Protein 5CWP (pdb70)

Foldseek 3Di:
DDPLVVLLVVLLVLLVVLLVLQCVLQVVVVDVLSNVLSVLLNVLLCLLSVVCVVPSPDPLSSLLNNLSSLLSNLLSLQSVLQVVLVDPLSNVLSSLLSVLSSLLSVQCSVPSPDPLSSLLNVLSSLLSNLLSLLCNLQSVLVDPLSNVLSSLLSVLLSVLSVVCSVPSPDPLSVQLSVQSSVLSNQLSVLSVVLVVDPDPVSVVVSSVSSVVSSVSSVVCVVVSNPPVD

Solvent-accessible surface area: 11749 Å² total; per-residue (Å²): 150,67,91,72,73,107,98,4,167,120,13,51,81,80,2,122,91,3,7,83,102,0,80,89,1,1,102,124,44,53,36,85,132,7,88,79,21,2,128,39,0,58,82,2,2,111,67,2,12,65,73,1,150,174,70,25,78,35,91,71,29,12,83,4,0,90,4,0,0,55,0,0,56,3,0,2,151,2,7,22,6,4,75,164,33,44,18,96,82,4,108,56,1,3,46,43,5,0,94,4,0,3,57,4,0,22,52,3,34,149,59,50,94,34,80,65,17,24,80,5,0,75,9,0,12,88,3,2,78,6,0,12,125,2,11,54,2,2,45,126,63,58,27,95,59,3,60,64,7,1,22,57,1,0,98,27,2,20,88,2,3,61,77,2,28,169,58,36,91,37,148,85,29,22,76,3,0,90,33,0,7,129,3,0,92,91,3,5,94,4,5,77,102,4,82,151,26,78,54,105,141,79,112,89,62,3,77,69,112,1,79,106,9,6,89,74,0,53,96,0,46,180,20,39,66,13,205,134,123

Sequence (229 aa):
MSSDEEEARELIERAKEAAERAQEAAERTGDPRVRELARELKRLAQEAAEEVKRDPSSSDVNNEALKLIVEAIEAAVRRALEAAEERTGDPEVRELARELVRRLAVEAAEEVQRNPSSSDVNEALKLIVEAIEAAVRALEAAEERTGDDPEVRELARELVRLAVEEAAEEVQRNNPSSEEVNEALKKIVKAIQEAVESLRREAEESGDDPPEKRREKAARREERVREAVERAEEVQRDPSGWLE

Secondary structure (DSSP, 8-state):
--HHHHHHHHHHHHHHHHHHHHHHHHHHH--HHHHHHHHHHHHHHHHHHHHHHH-TT-HHHHHHHHHHHHHHHHHHHHHHHHHHHT-HHHHHHHHHHHHHHHHHHHHHHH-TT-HHHHHHHHHHHHHHHHHHHHHHHHHHHT-HHHHHHHHHHHHHHHHHHHHHHH-TT-HHHHHHHHHHHHHHHHHHHHHHHHHT---HHHHHHHHHHHHHHHHHHHHHHHSTT-TT-

Nearest PDB structures (foldseek):
  5cwp-assembly1_A  TM=1.004E+00  e=2.267E-27  synthetic construct
  7unj-assembly1_B  TM=9.701E-01  e=1.853E-18  synthetic construct
  8f6r-assembly1_A  TM=9.105E-01  e=2.885E-17  synthetic construct
  6n4n-assembly1_F  TM=8.584E-01  e=2.253E-14  synthetic construct
  6n4n-assembly2_C  TM=8.474E-01  e=4.015E-13  synthetic construct

B-factor: mean 56.81, std 22.9, range [25.8, 197.93]

Radius of gyration: 18.48 Å; Cα contacts (8 Å, |Δi|>4): 315; chains: 1; bounding box: 55×40×48 Å

Structure (mmCIF, N/CA/C/O backbone):
data_5CWP
#
_entry.id   5CWP
#
_cell.length_a   94.260
_cell.length_b   94.260
_cell.length_c   77.630
_cell.angle_alpha   90.000
_cell.angle_beta   90.000
_cell.angle_gamma   90.000
#
_symmetry.space_group_name_H-M   'P 43 21 2'
#
loop_
_entity.id
_entity.type
_entity.pdbx_description
1 polymer 'Designed helical repeat protein'
2 water water
#
loop_
_atom_site.group_PDB
_atom_site.id
_atom_site.type_symbol
_atom_site.label_atom_id
_atom_site.label_alt_id
_atom_site.label_comp_id
_atom_site.label_asym_id
_atom_site.label_entity_id
_atom_site.label_seq_id
_atom_site.pdbx_PDB_ins_code
_atom_site.Cartn_x
_atom_site.Cartn_y
_atom_site.Cartn_z
_atom_site.occupancy
_atom_site.B_iso_or_equiv
_atom_site.auth_seq_id
_atom_site.auth_comp_id
_atom_site.auth_asym_id
_atom_site.auth_atom_id
_atom_site.pdbx_PDB_model_num
ATOM 1 N N . MET A 1 1 ? 33.483 -11.067 9.647 1.00 128.43 1 MET A N 1
ATOM 2 C CA . MET A 1 1 ? 32.160 -11.532 9.138 1.00 122.86 1 MET A CA 1
ATOM 3 C C . MET A 1 1 ? 31.046 -10.624 9.657 1.00 115.98 1 MET A C 1
ATOM 4 O O . MET A 1 1 ? 30.997 -10.305 10.846 1.00 119.35 1 MET A O 1
ATOM 20 N N . SER A 1 2 ? 30.159 -10.205 8.757 1.00 98.02 2 SER A N 1
ATOM 21 C CA . SER A 1 2 ? 29.069 -9.296 9.107 1.00 88.71 2 SER A CA 1
ATOM 22 C C . SER A 1 2 ? 27.935 -10.022 9.835 1.00 82.08 2 SER A C 1
ATOM 23 O O . SER A 1 2 ? 27.935 -11.248 9.934 1.00 78.08 2 SER A O 1
ATOM 31 N N . SER A 1 3 ? 26.971 -9.254 10.337 1.00 84.77 3 SER A N 1
ATOM 32 C CA . SER A 1 3 ? 25.849 -9.813 11.088 1.00 82.59 3 SER A CA 1
ATOM 33 C C . SER A 1 3 ? 24.984 -10.727 10.228 1.00 75.75 3 SER A C 1
ATOM 34 O O . SER A 1 3 ? 24.621 -11.820 10.656 1.00 71.54 3 SER A O 1
ATOM 42 N N . ASP A 1 4 ? 24.648 -10.272 9.022 1.00 74.53 4 ASP A N 1
ATOM 43 C CA . ASP A 1 4 ? 23.878 -11.085 8.083 1.00 71.41 4 ASP A CA 1
ATOM 44 C C . ASP A 1 4 ? 24.606 -12.386 7.776 1.00 64.48 4 ASP A C 1
ATOM 45 O O . ASP A 1 4 ? 24.002 -13.455 7.760 1.00 60.24 4 ASP A O 1
ATOM 54 N N . GLU A 1 5 ? 25.909 -12.283 7.531 1.00 64.58 5 GLU A N 1
ATOM 55 C CA . GLU A 1 5 ? 26.728 -13.447 7.233 1.00 62.98 5 GLU A CA 1
ATOM 56 C C . GLU A 1 5 ? 26.728 -14.432 8.389 1.00 58.69 5 GLU A C 1
ATOM 57 O O . GLU A 1 5 ? 26.583 -15.636 8.188 1.00 55.50 5 GLU A O 1
ATOM 69 N N . GLU A 1 6 ? 26.889 -13.913 9.600 1.00 59.06 6 GLU A N 1
ATOM 70 C CA . GLU A 1 6 ? 26.956 -14.757 10.785 1.00 61.28 6 GLU A CA 1
ATOM 71 C C . GLU A 1 6 ? 25.630 -15.467 11.013 1.00 54.33 6 GLU A C 1
ATOM 72 O O . GLU A 1 6 ? 25.589 -16.657 11.332 1.00 50.92 6 GLU A O 1
ATOM 84 N N . GLU A 1 7 ? 24.544 -14.727 10.831 1.00 55.45 7 GLU A N 1
ATOM 85 C CA . GLU A 1 7 ? 23.204 -15.265 11.011 1.00 55.45 7 GLU A CA 1
ATOM 86 C C . GLU A 1 7 ? 22.943 -16.385 10.006 1.00 47.61 7 GLU A C 1
ATOM 87 O O . GLU A 1 7 ? 22.370 -17.420 10.346 1.00 43.36 7 GLU A O 1
ATOM 99 N N . ALA A 1 8 ? 23.388 -16.175 8.772 1.00 49.15 8 ALA A N 1
ATOM 100 C CA . ALA A 1 8 ? 23.226 -17.162 7.711 1.00 47.25 8 ALA A CA 1
ATOM 101 C C . ALA A 1 8 ? 23.983 -18.447 8.027 1.00 46.44 8 ALA A C 1
ATOM 102 O O . ALA A 1 8 ? 23.446 -19.541 7.916 1.00 45.48 8 ALA A O 1
ATOM 109 N N . ARG A 1 9 ? 25.243 -18.304 8.412 1.00 44.14 9 ARG A N 1
ATOM 110 C CA . ARG A 1 9 ? 26.069 -19.458 8.724 1.00 44.10 9 ARG A CA 1
ATOM 111 C C . ARG A 1 9 ? 25.434 -20.263 9.853 1.00 41.63 9 ARG A C 1
ATOM 112 O O . ARG A 1 9 ? 25.371 -21.495 9.795 1.00 40.69 9 ARG A O 1
ATOM 133 N N . GLU A 1 10 ? 24.940 -19.557 10.863 1.00 42.26 10 GLU A N 1
ATOM 134 C CA . GLU A 1 10 ? 24.313 -20.200 12.014 1.00 43.11 10 GLU A CA 1
ATOM 135 C C . GLU A 1 10 ? 23.030 -20.929 11.629 1.00 39.30 10 GLU A C 1
ATOM 136 O O . GLU A 1 10 ? 22.765 -22.038 12.112 1.00 38.71 10 GLU A O 1
ATOM 148 N N . LEU A 1 11 ? 22.233 -20.322 10.754 1.00 43.86 11 LEU A N 1
ATOM 149 C CA . LEU A 1 11 ? 20.965 -20.938 10.356 1.00 44.73 11 LEU A CA 1
ATOM 150 C C . LEU A 1 11 ? 21.188 -22.143 9.461 1.00 40.89 11 LEU A C 1
ATOM 151 O O . LEU A 1 11 ? 20.470 -23.142 9.562 1.00 38.70 11 LEU A O 1
ATOM 167 N N . ILE A 1 12 ? 22.175 -22.047 8.575 1.00 39.69 12 ILE A N 1
ATOM 168 C CA . ILE A 1 12 ? 22.465 -23.150 7.676 1.00 37.67 12 ILE A CA 1
ATOM 169 C C . ILE A 1 12 ? 22.942 -24.354 8.496 1.00 37.04 12 ILE A C 1
ATOM 170 O O . ILE A 1 12 ? 22.564 -25.497 8.212 1.00 35.48 12 ILE A O 1
ATOM 186 N N . GLU A 1 13 ? 23.756 -24.101 9.520 1.00 36.99 13 GLU A N 1
ATOM 187 C CA . GLU A 1 13 ? 24.204 -25.177 10.399 1.00 38.54 13 GLU A CA 1
ATOM 188 C C . GLU A 1 13 ? 23.026 -25.775 11.188 1.00 36.86 13 GLU A C 1
ATOM 189 O O . GLU A 1 13 ? 22.910 -26.992 11.330 1.00 36.66 13 GLU A O 1
ATOM 201 N N . ARG A 1 14 ? 22.161 -24.920 11.712 1.00 36.95 14 ARG A N 1
ATOM 202 C CA . ARG A 1 14 ? 20.993 -25.401 12.440 1.00 39.05 14 ARG A CA 1
ATOM 203 C C . ARG A 1 14 ? 20.087 -26.252 11.529 1.00 35.70 14 ARG A C 1
ATOM 204 O O . ARG A 1 14 ? 19.506 -27.244 11.973 1.00 34.07 14 ARG A O 1
ATOM 225 N N . ALA A 1 15 ? 19.984 -25.872 10.259 1.00 36.12 15 ALA A N 1
ATOM 226 C CA . ALA A 1 15 ? 19.204 -26.639 9.284 1.00 36.30 15 ALA A CA 1
ATOM 227 C C . ALA A 1 15 ? 19.808 -28.015 9.041 1.00 38.06 15 ALA A C 1
ATOM 228 O O . ALA A 1 15 ? 19.088 -29.015 8.954 1.00 37.71 15 ALA A O 1
ATOM 235 N N . LYS A 1 16 ? 21.132 -28.055 8.902 1.00 39.54 16 LYS A N 1
ATOM 236 C CA . LYS A 1 16 ? 21.853 -29.309 8.691 1.00 41.91 16 LYS A CA 1
ATOM 237 C C . LYS A 1 16 ? 21.634 -30.286 9.844 1.00 40.33 16 LYS A C 1
ATOM 238 O O . LYS A 1 16 ? 21.387 -31.474 9.621 1.00 41.57 16 LYS A O 1
ATOM 257 N N . GLU A 1 17 ? 21.747 -29.790 11.071 1.00 37.28 17 GLU A N 1
ATOM 258 C CA . GLU A 1 17 ? 21.516 -30.609 12.250 1.00 38.02 17 GLU A CA 1
ATOM 259 C C . GLU A 1 17 ? 20.065 -31.126 12.303 1.00 34.65 17 GLU A C 1
ATOM 260 O O . GLU A 1 17 ? 19.826 -32.280 12.655 1.00 35.10 17 GLU A O 1
ATOM 272 N N . ALA A 1 18 ? 19.109 -30.274 11.959 1.00 34.46 18 ALA A N 1
ATOM 273 C CA . ALA A 1 18 ? 17.697 -30.673 11.954 1.00 35.54 18 ALA A CA 1
ATOM 274 C C . ALA A 1 18 ? 17.428 -31.799 10.957 1.00 39.24 18 ALA A C 1
ATOM 275 O O . ALA A 1 18 ? 16.829 -32.813 11.303 1.00 37.97 18 ALA A O 1
ATOM 282 N N . ALA A 1 19 ? 17.880 -31.623 9.722 1.00 45.76 19 ALA A N 1
ATOM 283 C CA . ALA A 1 19 ? 17.649 -32.614 8.680 1.00 50.99 19 ALA A CA 1
ATOM 284 C C . ALA A 1 19 ? 18.319 -33.944 9.018 1.00 54.21 19 ALA A C 1
ATOM 285 O O . ALA A 1 19 ? 17.792 -35.009 8.692 1.00 55.62 19 ALA A O 1
ATOM 292 N N . GLU A 1 20 ? 19.477 -33.870 9.666 1.00 52.29 20 GLU A N 1
ATOM 293 C CA . GLU A 1 20 ? 20.189 -35.055 10.127 1.00 54.13 20 GLU A CA 1
ATOM 294 C C . GLU A 1 20 ? 19.418 -35.808 11.208 1.00 47.71 20 GLU A C 1
ATOM 295 O O . GLU A 1 20 ? 19.394 -37.036 11.219 1.00 47.62 20 GLU A O 1
ATOM 307 N N . ARG A 1 21 ? 18.830 -35.073 12.146 1.00 43.54 21 ARG A N 1
ATOM 308 C CA . ARG A 1 21 ? 18.010 -35.696 13.179 1.00 42.72 21 ARG A CA 1
ATOM 309 C C . ARG A 1 21 ? 16.798 -36.359 12.526 1.00 39.47 21 ARG A C 1
ATOM 310 O O . ARG A 1 21 ? 16.393 -37.449 12.914 1.00 38.75 21 ARG A O 1
ATOM 331 N N . ALA A 1 22 ? 16.250 -35.703 11.513 1.00 41.34 22 ALA A N 1
ATOM 332 C CA . ALA A 1 22 ? 15.064 -36.198 10.816 1.00 46.84 22 ALA A CA 1
ATOM 333 C C . ALA A 1 22 ? 15.364 -37.503 10.091 1.00 54.98 22 ALA A C 1
ATOM 334 O O . ALA A 1 22 ? 14.561 -38.440 10.118 1.00 57.43 22 ALA A O 1
ATOM 341 N N . GLN A 1 23 ? 16.527 -37.544 9.449 1.00 59.61 23 GLN A N 1
ATOM 342 C CA . GLN A 1 23 ? 17.039 -38.739 8.789 1.00 65.95 23 GLN A CA 1
ATOM 343 C C . GLN A 1 23 ? 17.097 -39.919 9.771 1.00 64.12 23 GLN A C 1
ATOM 344 O O . GLN A 1 23 ? 16.459 -40.957 9.550 1.00 65.64 23 GLN A O 1
ATOM 358 N N . GLU A 1 24 ? 17.863 -39.745 10.846 1.00 60.47 24 GLU A N 1
ATOM 359 C CA . GLU A 1 24 ? 17.974 -40.748 11.905 1.00 59.49 24 GLU A CA 1
ATOM 360 C C . GLU A 1 24 ? 16.635 -41.250 12.439 1.00 54.54 24 GLU A C 1
ATOM 361 O O . GLU A 1 24 ? 16.447 -42.451 12.622 1.00 54.78 24 GLU A O 1
ATOM 373 N N . ALA A 1 25 ? 15.728 -40.329 12.739 1.00 51.67 25 ALA A N 1
ATOM 374 C CA . ALA A 1 25 ? 14.470 -40.684 13.394 1.00 54.00 25 ALA A CA 1
ATOM 375 C C . ALA A 1 25 ? 13.606 -41.539 12.480 1.00 57.47 25 ALA A C 1
ATOM 376 O O . ALA A 1 25 ? 13.033 -42.548 12.900 1.00 58.95 25 ALA A O 1
ATOM 383 N N . ALA A 1 26 ? 13.516 -41.125 11.225 1.00 58.71 26 ALA A N 1
ATOM 384 C CA . ALA A 1 26 ? 12.669 -41.807 10.260 1.00 61.85 26 ALA A CA 1
ATOM 385 C C . ALA A 1 26 ? 13.143 -43.229 9.981 1.00 66.97 26 ALA A C 1
ATOM 386 O O . ALA A 1 26 ? 12.323 -44.136 9.815 1.00 67.20 26 ALA A O 1
ATOM 393 N N . GLU A 1 27 ? 14.458 -43.431 9.928 1.00 72.44 27 GLU A N 1
ATOM 394 C CA . GLU A 1 27 ? 14.985 -44.748 9.601 1.00 78.21 27 GLU A CA 1
ATOM 395 C C . GLU A 1 27 ? 14.741 -45.722 10.757 1.00 78.60 27 GLU A C 1
ATOM 396 O O . GLU A 1 27 ? 14.709 -46.938 10.556 1.00 81.88 27 GLU A O 1
ATOM 408 N N . ARG A 1 28 ? 14.562 -45.189 11.963 1.00 73.72 28 ARG A N 1
ATOM 409 C CA . ARG A 1 28 ? 14.289 -46.027 13.124 1.00 72.13 28 ARG A CA 1
ATOM 410 C C . ARG A 1 28 ? 12.838 -46.520 13.175 1.00 70.37 28 ARG A C 1
ATOM 411 O O . ARG A 1 28 ? 12.540 -47.477 13.883 1.00 71.12 28 ARG A O 1
ATOM 432 N N . THR A 1 29 ? 11.934 -45.871 12.438 1.00 67.30 29 THR A N 1
ATOM 433 C CA . THR A 1 29 ? 10.519 -46.263 12.480 1.00 67.43 29 THR A CA 1
ATOM 434 C C . THR A 1 29 ? 10.247 -47.535 11.684 1.00 70.38 29 THR A C 1
ATOM 435 O O . THR A 1 29 ? 9.315 -48.274 11.994 1.00 71.84 29 THR A O 1
ATOM 446 N N . GLY A 1 30 ? 11.046 -47.781 10.649 1.00 74.63 30 GLY A N 1
ATOM 447 C CA . GLY A 1 30 ? 10.814 -48.922 9.780 1.00 78.65 30 GLY A CA 1
ATOM 448 C C . GLY A 1 30 ? 9.561 -48.767 8.925 1.00 78.53 30 GLY A C 1
ATOM 449 O O . GLY A 1 30 ? 9.198 -49.684 8.186 1.00 82.56 30 GLY A O 1
ATOM 453 N N . ASP A 1 31 ? 8.894 -47.616 9.029 1.00 70.73 31 ASP A N 1
ATOM 454 C CA . ASP A 1 31 ? 7.756 -47.299 8.168 1.00 65.68 31 ASP A CA 1
ATOM 455 C C . ASP A 1 31 ? 8.281 -46.579 6.927 1.00 61.28 31 ASP A C 1
ATOM 456 O O . ASP A 1 31 ? 8.823 -45.477 7.038 1.00 58.98 31 ASP A O 1
ATOM 465 N N . PRO A 1 32 ? 8.119 -47.187 5.741 1.00 58.72 32 PRO A N 1
ATOM 466 C CA . PRO A 1 32 ? 8.651 -46.525 4.543 1.00 57.71 32 PRO A CA 1
ATOM 467 C C . PRO A 1 32 ? 8.037 -45.134 4.330 1.00 53.95 32 PRO A C 1
ATOM 468 O O . PRO A 1 32 ? 8.647 -44.272 3.703 1.00 53.10 32 PRO A O 1
ATOM 479 N N . ARG A 1 33 ? 6.835 -44.927 4.855 1.00 53.91 33 ARG A N 1
ATOM 480 C CA . ARG A 1 33 ? 6.150 -43.651 4.686 1.00 53.52 33 ARG A CA 1
ATOM 481 C C . ARG A 1 33 ? 6.837 -42.551 5.485 1.00 52.16 33 ARG A C 1
ATOM 482 O O . ARG A 1 33 ? 7.015 -41.436 4.997 1.00 52.96 33 ARG A O 1
ATOM 503 N N . VAL A 1 34 ? 7.234 -42.864 6.713 1.00 51.91 34 VAL A N 1
ATOM 504 C CA . VAL A 1 34 ? 7.957 -41.897 7.535 1.00 51.55 34 VAL A CA 1
ATOM 505 C C . VAL A 1 34 ? 9.349 -41.591 6.973 1.00 50.75 34 VAL A C 1
ATOM 506 O O . VAL A 1 34 ? 9.816 -40.450 7.066 1.00 48.74 34 VAL A O 1
ATOM 519 N N . ARG A 1 35 ? 10.016 -42.593 6.400 1.00 51.11 35 ARG A N 1
ATOM 520 C CA . ARG A 1 35 ? 11.300 -42.358 5.740 1.00 52.06 35 ARG A CA 1
ATOM 521 C C . ARG A 1 35 ? 11.142 -41.368 4.592 1.00 50.80 35 ARG A C 1
ATOM 522 O O . ARG A 1 35 ? 11.972 -40.475 4.421 1.00 49.66 35 ARG A O 1
ATOM 543 N N . GLU A 1 36 ? 10.083 -41.533 3.803 1.00 50.94 36 GLU A N 1
ATOM 544 C CA . GLU A 1 36 ? 9.788 -40.595 2.726 1.00 53.41 36 GLU A CA 1
ATOM 545 C C . GLU A 1 36 ? 9.523 -39.184 3.272 1.00 47.71 36 GLU A C 1
ATOM 546 O O . GLU A 1 36 ? 10.031 -38.205 2.726 1.00 46.97 36 GLU A O 1
ATOM 558 N N . LEU A 1 37 ? 8.736 -39.068 4.340 1.00 46.80 37 LEU A N 1
ATOM 559 C CA . LEU A 1 37 ? 8.480 -37.752 4.934 1.00 46.26 37 LEU A CA 1
ATOM 560 C C . LEU A 1 37 ? 9.768 -37.087 5.436 1.00 47.31 37 LEU A C 1
ATOM 561 O O . LEU A 1 37 ? 9.956 -35.882 5.276 1.00 46.60 37 LEU A O 1
ATOM 577 N N . ALA A 1 38 ? 10.649 -37.859 6.056 1.00 51.83 38 ALA A N 1
ATOM 578 C CA . ALA A 1 38 ? 11.913 -37.294 6.541 1.00 52.83 38 ALA A CA 1
ATOM 579 C C . ALA A 1 38 ? 12.829 -36.901 5.385 1.00 54.05 38 ALA A C 1
ATOM 580 O O . ALA A 1 38 ? 13.523 -35.890 5.453 1.00 55.25 38 ALA A O 1
ATOM 587 N N . ARG A 1 39 ? 12.829 -37.698 4.324 1.00 50.33 39 ARG A N 1
ATOM 588 C CA . ARG A 1 39 ? 13.547 -37.324 3.110 1.00 52.04 39 ARG A CA 1
ATOM 589 C C . ARG A 1 39 ? 13.038 -35.988 2.593 1.00 48.16 39 ARG A C 1
ATOM 590 O O . ARG A 1 39 ? 13.815 -35.160 2.105 1.00 46.29 39 ARG A O 1
ATOM 611 N N . GLU A 1 40 ? 11.725 -35.784 2.708 1.00 45.91 40 GLU A N 1
ATOM 612 C CA . GLU A 1 40 ? 11.115 -34.535 2.285 1.00 49.10 40 GLU A CA 1
ATOM 613 C C . GLU A 1 40 ? 11.511 -33.391 3.205 1.00 45.12 40 GLU A C 1
ATOM 614 O O . GLU A 1 40 ? 11.732 -32.280 2.736 1.00 46.34 40 GLU A O 1
ATOM 626 N N . LEU A 1 41 ? 11.592 -33.651 4.507 1.00 45.67 41 LEU A N 1
ATOM 627 C CA . LEU A 1 41 ? 12.035 -32.630 5.455 1.00 46.41 41 LEU A CA 1
ATOM 628 C C . LEU A 1 41 ? 13.461 -32.189 5.134 1.00 48.77 41 LEU A C 1
ATOM 629 O O . LEU A 1 41 ? 13.767 -30.999 5.162 1.00 50.12 41 LEU A O 1
ATOM 645 N N . LYS A 1 42 ? 14.319 -33.155 4.820 1.00 49.65 42 LYS A N 1
ATOM 646 C CA . LYS A 1 42 ? 15.701 -32.869 4.432 1.00 52.95 42 LYS A CA 1
ATOM 647 C C . LYS A 1 42 ? 15.761 -32.056 3.140 1.00 54.07 42 LYS A C 1
ATOM 648 O O . LYS A 1 42 ? 16.495 -31.075 3.055 1.00 55.08 42 LYS A O 1
ATOM 667 N N . ARG A 1 43 ? 14.996 -32.464 2.133 1.00 51.36 43 ARG A N 1
ATOM 668 C CA . ARG A 1 43 ? 14.969 -31.746 0.861 1.00 54.81 43 ARG A CA 1
ATOM 669 C C . ARG A 1 43 ? 14.581 -30.277 1.058 1.00 53.16 43 ARG A C 1
ATOM 670 O O . ARG A 1 43 ? 15.184 -29.386 0.457 1.00 54.12 43 ARG A O 1
ATOM 691 N N . LEU A 1 44 ? 13.571 -30.027 1.890 1.00 51.39 44 LEU A N 1
ATOM 692 C CA . LEU A 1 44 ? 13.106 -28.662 2.122 1.00 52.52 44 LEU A CA 1
ATOM 693 C C . LEU A 1 44 ? 14.137 -27.816 2.872 1.00 50.70 44 LEU A C 1
ATOM 694 O O . LEU A 1 44 ? 14.252 -26.621 2.619 1.00 52.46 44 LEU A O 1
ATOM 710 N N . ALA A 1 45 ? 14.867 -28.429 3.799 1.00 50.07 45 ALA A N 1
ATOM 711 C CA . ALA A 1 45 ? 15.889 -27.717 4.553 1.00 48.98 45 ALA A CA 1
ATOM 712 C C . ALA A 1 45 ? 17.029 -27.294 3.625 1.00 49.54 45 ALA A C 1
ATOM 713 O O . ALA A 1 45 ? 17.554 -26.181 3.733 1.00 48.83 45 ALA A O 1
ATOM 720 N N . GLN A 1 46 ? 17.409 -28.195 2.721 1.00 49.63 46 GLN A N 1
ATOM 721 C CA . GLN A 1 46 ? 18.491 -27.928 1.781 1.00 52.21 46 GLN A CA 1
ATOM 722 C C . GLN A 1 46 ? 18.082 -26.874 0.757 1.00 53.39 46 GLN A C 1
ATOM 723 O O . GLN A 1 46 ? 18.878 -25.999 0.411 1.00 54.61 46 GLN A O 1
ATOM 737 N N . GLU A 1 47 ? 16.846 -26.965 0.267 1.00 50.47 47 GLU A N 1
ATOM 738 C CA . GLU A 1 47 ? 16.333 -25.985 -0.684 1.00 53.97 47 GLU A CA 1
ATOM 739 C C . GLU A 1 47 ? 16.288 -24.596 -0.061 1.00 53.09 47 GLU A C 1
ATOM 740 O O . GLU A 1 47 ? 16.642 -23.607 -0.706 1.00 55.59 47 GLU A O 1
ATOM 752 N N . ALA A 1 48 ? 15.842 -24.528 1.192 1.00 50.50 48 ALA A N 1
ATOM 753 C CA . ALA A 1 48 ? 15.726 -23.254 1.897 1.00 51.13 48 ALA A CA 1
ATOM 754 C C . ALA A 1 48 ? 17.105 -22.731 2.307 1.00 48.73 48 ALA A C 1
ATOM 755 O O . ALA A 1 48 ? 17.361 -21.528 2.263 1.00 49.98 48 ALA A O 1
ATOM 762 N N . ALA A 1 49 ? 17.988 -23.637 2.714 1.00 46.16 49 ALA A N 1
ATOM 763 C CA . ALA A 1 49 ? 19.360 -23.266 3.079 1.00 44.61 49 ALA A CA 1
ATOM 764 C C . ALA A 1 49 ? 20.166 -22.814 1.868 1.00 48.43 49 ALA A C 1
ATOM 765 O O . ALA A 1 49 ? 21.042 -21.952 1.976 1.00 48.39 49 ALA A O 1
ATOM 772 N N . GLU A 1 50 ? 19.872 -23.399 0.713 1.00 50.33 50 GLU A N 1
ATOM 773 C CA . GLU A 1 50 ? 20.604 -23.084 -0.510 1.00 55.34 50 GLU A CA 1
ATOM 774 C C . GLU A 1 50 ? 20.343 -21.639 -0.910 1.00 57.96 50 GLU A C 1
ATOM 775 O O . GLU A 1 50 ? 21.214 -20.966 -1.456 1.00 58.76 50 GLU A O 1
ATOM 787 N N . GLU A 1 51 ? 19.129 -21.173 -0.640 1.00 57.56 51 GLU A N 1
ATOM 788 C CA . GLU A 1 51 ? 18.753 -19.794 -0.927 1.00 62.12 51 GLU A CA 1
ATOM 789 C C . GLU A 1 51 ? 19.533 -18.828 -0.035 1.00 58.19 51 GLU A C 1
ATOM 790 O O . GLU A 1 51 ? 20.021 -17.794 -0.499 1.00 60.23 51 GLU A O 1
ATOM 802 N N . VAL A 1 52 ? 19.661 -19.179 1.241 1.00 57.64 52 VAL A N 1
ATOM 803 C CA . VAL A 1 52 ? 20.412 -18.368 2.195 1.00 53.30 52 VAL A CA 1
ATOM 804 C C . VAL A 1 52 ? 21.909 -18.405 1.869 1.00 52.91 52 VAL A C 1
ATOM 805 O O . VAL A 1 52 ? 22.613 -17.400 2.016 1.00 54.62 52 VAL A O 1
ATOM 818 N N . LYS A 1 53 ? 22.394 -19.558 1.417 1.00 50.40 53 LYS A N 1
ATOM 819 C CA . LYS A 1 53 ? 23.802 -19.707 1.038 1.00 51.21 53 LYS A CA 1
ATOM 820 C C . LYS A 1 53 ? 24.150 -18.830 -0.168 1.00 55.66 53 LYS A C 1
ATOM 821 O O . LYS A 1 53 ? 25.267 -18.310 -0.271 1.00 56.30 53 LYS A O 1
ATOM 840 N N . ARG A 1 54 ? 23.192 -18.668 -1.076 1.00 63.40 54 ARG A N 1
ATOM 841 C CA . ARG A 1 54 ? 23.388 -17.823 -2.251 1.00 75.99 54 ARG A CA 1
ATOM 842 C C . ARG A 1 54 ? 23.418 -16.349 -1.873 1.00 77.94 54 ARG A C 1
ATOM 843 O O . ARG A 1 54 ? 24.290 -15.605 -2.319 1.00 79.70 54 ARG A O 1
ATOM 864 N N . ASP A 1 55 ? 22.451 -15.932 -1.060 1.00 81.21 55 ASP A N 1
ATOM 865 C CA . ASP A 1 55 ? 22.297 -14.526 -0.705 1.00 85.44 55 ASP A CA 1
ATOM 866 C C . ASP A 1 55 ? 21.620 -14.372 0.654 1.00 74.35 55 ASP A C 1
ATOM 867 O O . ASP A 1 55 ? 20.405 -14.501 0.753 1.00 75.37 55 ASP A O 1
ATOM 876 N N . PRO A 1 56 ? 22.407 -14.100 1.707 1.00 65.87 56 PRO A N 1
ATOM 877 C CA . PRO A 1 56 ? 21.876 -13.994 3.071 1.00 60.35 56 PRO A CA 1
ATOM 878 C C . PRO A 1 56 ? 21.394 -12.596 3.460 1.00 62.66 56 PRO A C 1
ATOM 879 O O . PRO A 1 56 ? 21.260 -12.314 4.653 1.00 58.63 56 PRO A O 1
ATOM 890 N N . SER A 1 57 ? 21.129 -11.742 2.476 1.00 68.75 57 SER A N 1
ATOM 891 C CA . SER A 1 57 ? 20.738 -10.361 2.750 1.00 71.90 57 SER A CA 1
ATOM 892 C C . SER A 1 57 ? 19.219 -10.163 2.741 1.00 70.92 57 SER A C 1
ATOM 893 O O . SER A 1 57 ? 18.738 -9.075 3.054 1.00 72.79 57 SER A O 1
ATOM 901 N N . SER A 1 58 ? 18.468 -11.205 2.387 1.00 66.89 58 SER A N 1
ATOM 902 C CA . SER A 1 58 ? 17.007 -11.110 2.348 1.00 66.74 58 SER A CA 1
ATOM 903 C C . SER A 1 58 ? 16.372 -11.559 3.659 1.00 64.59 58 SER A C 1
ATOM 904 O O . SER A 1 58 ? 16.545 -12.701 4.106 1.00 57.67 58 SER A O 1
ATOM 912 N N . SER A 1 59 ? 15.632 -10.641 4.268 1.00 59.03 59 SER A N 1
ATOM 913 C CA . SER A 1 59 ? 14.949 -10.902 5.522 1.00 63.42 59 SER A CA 1
ATOM 914 C C . SER A 1 59 ? 13.943 -12.042 5.369 1.00 59.56 59 SER A C 1
ATOM 915 O O . SER A 1 59 ? 13.845 -12.915 6.235 1.00 56.81 59 SER A O 1
ATOM 923 N N . ASP A 1 60 ? 13.218 -12.042 4.254 1.00 58.80 60 ASP A N 1
ATOM 924 C CA . ASP A 1 60 ? 12.192 -13.051 4.007 1.00 55.90 60 ASP A CA 1
ATOM 925 C C . ASP A 1 60 ? 12.789 -14.444 3.834 1.00 51.68 60 ASP A C 1
ATOM 926 O O . ASP A 1 60 ? 12.271 -15.415 4.375 1.00 49.73 60 ASP A O 1
ATOM 935 N N . VAL A 1 61 ? 13.865 -14.545 3.063 1.00 51.28 61 VAL A N 1
ATOM 936 C CA . VAL A 1 61 ? 14.504 -15.834 2.812 1.00 49.40 61 VAL A CA 1
ATOM 937 C C . VAL A 1 61 ? 15.069 -16.406 4.111 1.00 45.89 61 VAL A C 1
ATOM 938 O O . VAL A 1 61 ? 14.922 -17.597 4.385 1.00 43.02 61 VAL A O 1
ATOM 951 N N A ASN A 1 62 ? 15.694 -15.562 4.921 0.59 46.33 62 ASN A N 1
ATOM 952 N N B ASN A 1 62 ? 15.732 -15.550 4.882 0.41 46.40 62 ASN A N 1
ATOM 953 C CA A ASN A 1 62 ? 16.239 -16.016 6.198 0.59 45.91 62 ASN A CA 1
ATOM 954 C CA B ASN A 1 62 ? 16.214 -15.912 6.211 0.41 45.93 62 ASN A CA 1
ATOM 955 C C A ASN A 1 62 ? 15.134 -16.359 7.209 0.59 45.13 62 ASN A C 1
ATOM 956 C C B ASN A 1 62 ? 15.073 -16.442 7.066 0.41 45.03 62 ASN A C 1
ATOM 957 O O A ASN A 1 62 ? 15.293 -17.268 8.029 0.59 43.50 62 ASN A O 1
ATOM 958 O O B ASN A 1 62 ? 15.148 -17.537 7.632 0.41 43.08 62 ASN A O 1
ATOM 979 N N . GLU A 1 63 ? 14.009 -15.655 7.141 1.00 46.93 63 GLU A N 1
ATOM 980 C CA . GLU A 1 63 ? 12.850 -15.992 7.967 1.00 51.21 63 GLU A CA 1
ATOM 981 C C . GLU A 1 63 ? 12.194 -17.300 7.522 1.00 45.22 63 GLU A C 1
ATOM 982 O O . GLU A 1 63 ? 11.738 -18.089 8.357 1.00 43.89 63 GLU A O 1
ATOM 995 N N . ALA A 1 64 ? 12.142 -17.532 6.214 1.00 44.10 64 ALA A N 1
ATOM 996 C CA . ALA A 1 64 ? 11.592 -18.787 5.703 1.00 41.22 64 ALA A CA 1
ATOM 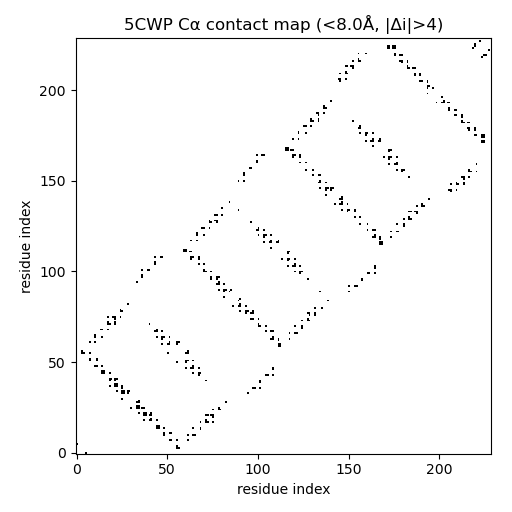997 C C . ALA A 1 64 ? 12.428 -19.976 6.176 1.00 38.95 64 ALA A C 1
ATOM 998 O O . ALA A 1 64 ? 11.883 -20.977 6.636 1.00 39.42 64 ALA A O 1
ATOM 1005 N N . LEU A 1 65 ? 13.747 -19.882 6.051 1.00 37.93 65 LEU A N 1
ATOM 1006 C CA . LEU A 1 65 ? 14.612 -20.961 6.511 1.00 35.66 65 LEU A CA 1
ATOM 1007 C C . LEU A 1 65 ? 14.415 -21.197 8.002 1.00 37.10 65 LEU A C 1
ATOM 1008 O O . LEU A 1 65 ? 14.276 -22.337 8.438 1.00 36.39 65 LEU A O 1
ATOM 1024 N N . LYS A 1 66 ? 14.385 -20.127 8.788 1.00 38.74 66 LYS A N 1
ATOM 1025 C CA . LYS A 1 66 ? 14.255 -20.280 10.231 1.00 41.35 66 LYS A CA 1
ATOM 1026 C C . LYS A 1 66 ? 12.964 -21.020 10.587 1.00 37.87 66 LYS A C 1
ATOM 1027 O O . LYS A 1 66 ? 12.965 -21.910 11.435 1.00 35.85 66 LYS A O 1
ATOM 1046 N N . LEU A 1 67 ? 11.865 -20.670 9.931 1.00 39.54 67 LEU A N 1
ATOM 1047 C CA . LEU A 1 67 ? 10.579 -21.286 10.252 1.00 40.26 67 LEU A CA 1
ATOM 1048 C C . LEU A 1 67 ? 10.552 -22.753 9.810 1.00 37.37 67 LEU A C 1
ATOM 1049 O O . LEU A 1 67 ? 10.054 -23.630 10.528 1.00 35.77 67 LEU A O 1
ATOM 1065 N N . ILE A 1 68 ? 11.112 -23.021 8.634 1.00 36.36 68 ILE A N 1
ATOM 1066 C CA . ILE A 1 68 ? 11.203 -24.387 8.137 1.00 34.62 68 ILE A CA 1
ATOM 1067 C C . ILE A 1 68 ? 12.039 -25.244 9.085 1.00 33.51 68 ILE A C 1
ATOM 1068 O O . ILE A 1 68 ? 11.698 -26.395 9.343 1.00 33.11 68 ILE A O 1
ATOM 1084 N N . VAL A 1 69 ? 13.121 -24.688 9.625 1.00 33.36 69 VAL A N 1
ATOM 1085 C CA . VAL A 1 69 ? 13.951 -25.437 10.567 1.00 32.63 69 VAL A CA 1
ATOM 1086 C C . VAL A 1 69 ? 13.173 -25.742 11.847 1.00 33.88 69 VAL A C 1
ATOM 1087 O O . VAL A 1 69 ? 13.282 -26.841 12.410 1.00 33.22 69 VAL A O 1
ATOM 1100 N N . GLU A 1 70 ? 12.393 -24.773 12.312 1.00 34.84 70 GLU A N 1
ATOM 1101 C CA . GLU A 1 70 ? 11.556 -24.980 13.487 1.00 37.17 70 GLU A CA 1
ATOM 1102 C C . GLU A 1 70 ? 10.500 -26.061 13.220 1.00 33.95 70 GLU A C 1
ATOM 1103 O O . GLU A 1 70 ? 10.176 -26.847 14.108 1.00 33.86 70 GLU A O 1
ATOM 1115 N N . ALA A 1 71 ? 9.974 -26.097 12.001 1.00 31.82 71 ALA A N 1
ATOM 1116 C CA . ALA A 1 71 ? 9.000 -27.111 11.619 1.00 29.99 71 ALA A CA 1
ATOM 1117 C C . ALA A 1 71 ? 9.628 -28.502 11.613 1.00 28.10 71 ALA A C 1
ATOM 1118 O O . ALA A 1 71 ? 9.014 -29.466 12.060 1.00 27.15 71 ALA A O 1
ATOM 1125 N N . ILE A 1 72 ? 10.865 -28.605 11.130 1.00 28.10 72 ILE A N 1
ATOM 1126 C CA . ILE A 1 72 ? 11.548 -29.884 11.104 1.00 28.03 72 ILE A CA 1
ATOM 1127 C C . ILE A 1 72 ? 11.832 -30.354 12.523 1.00 28.61 72 ILE A C 1
ATOM 1128 O O . ILE A 1 72 ? 11.614 -31.523 12.845 1.00 28.14 72 ILE A O 1
ATOM 1144 N N . GLU A 1 73 ? 12.300 -29.451 13.376 1.00 30.25 73 GLU A N 1
ATOM 1145 C CA . GLU A 1 73 ? 12.577 -29.795 14.766 1.00 31.41 73 GLU A CA 1
ATOM 1146 C C . GLU A 1 73 ? 11.314 -30.311 15.468 1.00 30.90 73 GLU A C 1
ATOM 1147 O O . GLU A 1 73 ? 11.362 -31.306 16.196 1.00 31.61 73 GLU A O 1
ATOM 1159 N N . ALA A 1 74 ? 10.187 -29.647 15.247 1.00 30.37 74 ALA A N 1
ATOM 1160 C CA . ALA A 1 74 ? 8.914 -30.104 15.822 1.00 30.05 74 ALA A CA 1
ATOM 1161 C C . ALA A 1 74 ? 8.518 -31.475 15.267 1.00 28.70 74 ALA A C 1
ATOM 1162 O O . ALA A 1 74 ? 8.039 -32.329 16.003 1.00 28.59 74 ALA A O 1
ATOM 1169 N N . ALA A 1 75 ? 8.708 -31.675 13.965 1.00 28.36 75 ALA A N 1
ATOM 1170 C CA . ALA A 1 75 ? 8.386 -32.948 13.335 1.00 27.70 75 ALA A CA 1
ATOM 1171 C C . ALA A 1 75 ? 9.251 -34.055 13.931 1.00 28.53 75 ALA A C 1
ATOM 1172 O O . ALA A 1 75 ? 8.790 -35.170 14.176 1.00 28.20 75 ALA A O 1
ATOM 1179 N N . VAL A 1 76 ? 10.513 -33.736 14.177 1.00 29.99 76 VAL A N 1
ATOM 1180 C CA . VAL A 1 76 ? 11.425 -34.698 14.771 1.00 32.34 76 VAL A CA 1
ATOM 1181 C C . VAL A 1 76 ? 10.961 -35.091 16.162 1.00 30.47 76 VAL A C 1
ATOM 1182 O O . VAL A 1 76 ? 10.989 -36.262 16.525 1.00 30.20 76 VAL A O 1
ATOM 1195 N N A ARG A 1 77 ? 10.516 -34.105 16.932 0.42 30.88 77 ARG A N 1
ATOM 1196 N N B ARG A 1 77 ? 10.538 -34.108 16.949 0.58 30.96 77 ARG A N 1
ATOM 1197 C CA A ARG A 1 77 ? 10.059 -34.346 18.293 0.42 31.66 77 ARG A CA 1
ATOM 1198 C CA B ARG A 1 77 ? 10.065 -34.383 18.300 0.58 31.21 77 ARG A CA 1
ATOM 1199 C C A ARG A 1 77 ? 8.796 -35.207 18.311 0.42 29.56 77 ARG A C 1
ATOM 1200 C C B ARG A 1 77 ? 8.819 -35.260 18.278 0.58 29.49 77 ARG A C 1
ATOM 1201 O O A ARG A 1 77 ? 8.607 -36.018 19.217 0.42 29.53 77 ARG A O 1
ATOM 1202 O O B ARG A 1 77 ? 8.662 -36.137 19.128 0.58 29.52 77 ARG A O 1
ATOM 1243 N N . ALA A 1 78 ? 7.940 -35.030 17.308 1.00 27.43 78 ALA A N 1
ATOM 1244 C CA . ALA A 1 78 ? 6.731 -35.847 17.174 1.00 26.43 78 ALA A CA 1
ATOM 1245 C C . ALA A 1 78 ? 7.092 -37.305 16.903 1.00 26.67 78 ALA A C 1
ATOM 1246 O O . ALA A 1 78 ? 6.533 -38.219 17.513 1.00 25.80 78 ALA A O 1
ATOM 1254 N N . LEU A 1 79 ? 8.021 -37.523 15.978 1.00 29.65 79 LEU A N 1
ATOM 1255 C CA . LEU A 1 79 ? 8.436 -38.886 15.655 1.00 32.65 79 LEU A CA 1
ATOM 1256 C C . LEU A 1 79 ? 9.110 -39.553 16.843 1.00 32.97 79 LEU A C 1
ATOM 1257 O O . LEU A 1 79 ? 8.843 -40.718 17.130 1.00 34.42 79 LEU A O 1
ATOM 1273 N N . GLU A 1 80 ? 9.956 -38.826 17.559 1.00 31.84 80 GLU A N 1
ATOM 1274 C CA . GLU A 1 80 ? 10.632 -39.416 18.714 1.00 34.09 80 GLU A CA 1
ATOM 1275 C C . GLU A 1 80 ? 9.631 -39.745 19.824 1.00 32.36 80 GLU A C 1
ATOM 1276 O O . GLU A 1 80 ? 9.733 -40.791 20.474 1.00 32.44 80 GLU A O 1
ATOM 1288 N N . ALA A 1 81 ? 8.640 -38.883 20.023 1.00 29.97 81 ALA A N 1
ATOM 1289 C CA . ALA A 1 81 ? 7.656 -39.126 21.076 1.00 30.62 81 ALA A CA 1
ATOM 1290 C C . ALA A 1 81 ? 6.862 -40.368 20.744 1.00 32.41 81 ALA A C 1
ATOM 1291 O O . ALA A 1 81 ? 6.596 -41.203 21.611 1.00 33.98 81 ALA A O 1
ATOM 1298 N N . ALA A 1 82 ? 6.498 -40.503 19.477 1.00 34.73 82 ALA A N 1
ATOM 1299 C CA . ALA A 1 82 ? 5.702 -41.640 19.043 1.00 37.67 82 ALA A CA 1
ATOM 1300 C C . ALA A 1 82 ? 6.459 -42.939 19.259 1.00 41.09 82 ALA A C 1
ATOM 1301 O O . ALA A 1 82 ? 5.878 -43.930 19.712 1.00 41.85 82 ALA A O 1
ATOM 1308 N N A GLU A 1 83 ? 7.760 -42.905 18.962 0.48 40.76 83 GLU A N 1
ATOM 1309 N N B GLU A 1 83 ? 7.736 -42.957 18.918 0.52 40.76 83 GLU A N 1
ATOM 1310 C CA A GLU A 1 83 ? 8.651 -44.066 19.100 0.48 43.46 83 GLU A CA 1
ATOM 1311 C CA B GLU A 1 83 ? 8.506 -44.172 19.121 0.52 42.54 83 GLU A CA 1
ATOM 1312 C C A GLU A 1 83 ? 8.871 -44.474 20.560 0.48 41.76 83 GLU A C 1
ATOM 1313 C C B GLU A 1 83 ? 8.559 -44.520 20.605 0.52 41.26 83 GLU A C 1
ATOM 1314 O O A GLU A 1 83 ? 9.197 -45.629 20.848 0.48 42.39 83 GLU A O 1
ATOM 1315 O O B GLU A 1 83 ? 8.421 -45.692 20.959 0.52 42.14 83 GLU A O 1
ATOM 1338 N N . ARG A 1 84 ? 8.722 -43.522 21.474 1.00 36.93 84 ARG A N 1
ATOM 1339 C CA . ARG A 1 84 ? 8.773 -43.809 22.915 1.00 35.22 84 ARG A CA 1
ATOM 1340 C C . ARG A 1 84 ? 7.510 -44.513 23.405 1.00 32.96 84 ARG A C 1
ATOM 1341 O O . ARG A 1 84 ? 7.572 -45.278 24.363 1.00 33.52 84 ARG A O 1
ATOM 1363 N N . THR A 1 85 ? 6.362 -44.231 22.785 1.00 34.08 85 THR A N 1
ATOM 1364 C CA . THR A 1 85 ? 5.090 -44.816 23.244 1.00 35.45 85 THR A CA 1
ATOM 1365 C C . THR A 1 85 ? 4.913 -46.265 22.840 1.00 37.64 85 THR A C 1
ATOM 1366 O O . THR A 1 85 ? 4.229 -47.018 23.520 1.00 39.80 85 THR A O 1
ATOM 1377 N N . GLY A 1 86 ? 5.503 -46.652 21.720 1.00 37.70 86 GLY A N 1
ATOM 1378 C CA . GLY A 1 86 ? 5.304 -47.988 21.191 1.00 40.47 86 GLY A CA 1
ATOM 1379 C C . GLY A 1 86 ? 3.862 -48.265 20.793 1.00 41.97 86 GLY A C 1
ATOM 1380 O O . GLY A 1 86 ? 3.498 -49.412 20.548 1.00 44.83 86 GLY A O 1
ATOM 1384 N N . ASP A 1 87 ? 3.040 -47.220 20.716 1.00 40.65 87 ASP A N 1
ATOM 1385 C CA . ASP A 1 87 ? 1.604 -47.380 20.449 1.00 40.43 87 ASP A CA 1
ATOM 1386 C C . ASP A 1 87 ? 1.313 -47.100 18.977 1.00 37.16 87 ASP A C 1
ATOM 1387 O O . ASP A 1 87 ? 1.656 -46.032 18.486 1.00 35.33 87 ASP A O 1
ATOM 1396 N N . PRO A 1 88 ? 0.671 -48.046 18.267 1.00 37.66 88 PRO A N 1
ATOM 1397 C CA . PRO A 1 88 ? 0.488 -47.839 16.820 1.00 36.40 88 PRO A CA 1
ATOM 1398 C C . PRO A 1 88 ? -0.415 -46.661 16.446 1.00 33.45 88 PRO A C 1
ATOM 1399 O O . PRO A 1 88 ? -0.155 -45.992 15.432 1.00 32.70 88 PRO A O 1
ATOM 1410 N N . GLU A 1 89 ? -1.450 -46.393 17.235 1.00 32.39 89 GLU A N 1
ATOM 1411 C CA . GLU A 1 89 ? -2.302 -45.235 16.951 1.00 32.47 89 GLU A CA 1
ATOM 1412 C C . GLU A 1 89 ? -1.537 -43.935 17.139 1.00 30.22 89 GLU A C 1
ATOM 1413 O O . GLU A 1 89 ? -1.766 -42.964 16.413 1.00 29.87 89 GLU A O 1
ATOM 1425 N N . VAL A 1 90 ? -0.633 -43.899 18.113 1.00 30.09 90 VAL A N 1
ATOM 1426 C CA . VAL A 1 90 ? 0.152 -42.684 18.346 1.00 29.59 90 VAL A CA 1
ATOM 1427 C C . VAL A 1 90 ? 1.168 -42.498 17.234 1.00 29.66 90 VAL A C 1
ATOM 1428 O O . VAL A 1 90 ? 1.439 -41.373 16.816 1.00 29.48 90 VAL A O 1
ATOM 1441 N N . ARG A 1 91 ? 1.754 -43.595 16.760 1.00 30.28 91 ARG A N 1
ATOM 1442 C CA . ARG A 1 91 ? 2.665 -43.514 15.621 1.00 31.12 91 ARG A CA 1
ATOM 1443 C C . ARG A 1 91 ? 1.961 -42.947 14.396 1.00 28.40 91 ARG A C 1
ATOM 1444 O O . ARG A 1 91 ? 2.552 -42.190 13.623 1.00 27.70 91 ARG A O 1
ATOM 1465 N N . GLU A 1 92 ? 0.695 -43.307 14.214 1.00 29.09 92 GLU A N 1
ATOM 1466 C CA . GLU A 1 92 ? -0.070 -42.816 13.073 1.00 29.55 92 GLU A CA 1
ATOM 1467 C C . GLU A 1 92 ? -0.383 -41.329 13.248 1.00 28.75 92 GLU A C 1
ATOM 1468 O O . GLU A 1 92 ? -0.316 -40.564 12.291 1.00 29.31 92 GLU A O 1
ATOM 1480 N N . LEU A 1 93 ? -0.705 -40.899 14.463 1.00 28.92 93 LEU A N 1
ATOM 1481 C CA . LEU A 1 93 ? -0.930 -39.472 14.694 1.00 29.82 93 LEU A CA 1
ATOM 1482 C C . LEU A 1 93 ? 0.340 -38.677 14.406 1.00 29.15 93 LEU A C 1
ATOM 1483 O O . LEU A 1 93 ? 0.288 -37.593 13.831 1.00 28.82 93 LEU A O 1
ATOM 1499 N N . ALA A 1 94 ? 1.488 -39.228 14.781 1.00 29.90 94 ALA A N 1
ATOM 1500 C CA . ALA A 1 94 ? 2.754 -38.555 14.540 1.00 29.87 94 ALA A CA 1
ATOM 1501 C C . ALA A 1 94 ? 3.024 -38.429 13.045 1.00 29.97 94 ALA A C 1
ATOM 1502 O O . ALA A 1 94 ? 3.481 -37.383 12.578 1.00 28.82 94 ALA A O 1
ATOM 1509 N N . ARG A 1 95 ? 2.710 -39.477 12.288 1.00 28.90 95 ARG A N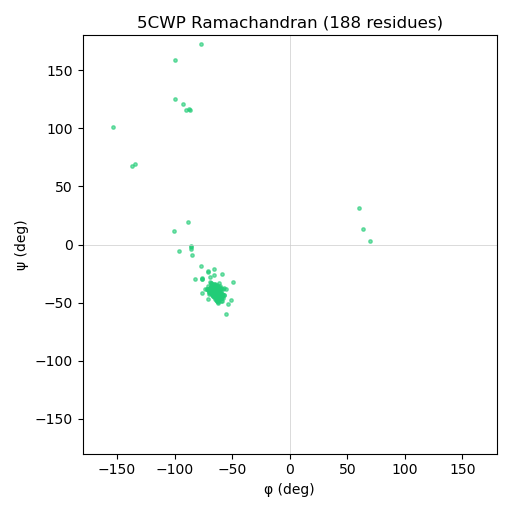 1
ATOM 1510 C CA . ARG A 1 95 ? 2.877 -39.426 10.844 1.00 27.93 95 ARG A CA 1
ATOM 1511 C C . ARG A 1 95 ? 2.024 -38.303 10.262 1.00 28.31 95 ARG A C 1
ATOM 1512 O O . ARG A 1 95 ? 2.485 -37.547 9.411 1.00 28.74 95 ARG A O 1
ATOM 1533 N N . GLU A 1 96 ? 0.777 -38.207 10.717 1.00 27.81 96 GLU A N 1
ATOM 1534 C CA . GLU A 1 96 ? -0.139 -37.176 10.246 1.00 29.49 96 GLU A CA 1
ATOM 1535 C C . GLU A 1 96 ? 0.403 -35.780 10.572 1.00 28.93 96 GLU A C 1
ATOM 1536 O O . GLU A 1 96 ? 0.331 -34.874 9.752 1.00 28.88 96 GLU A O 1
ATOM 1548 N N . LEU A 1 97 ? 0.981 -35.618 11.757 1.00 30.98 97 LEU A N 1
ATOM 1549 C CA . LEU A 1 97 ? 1.525 -34.317 12.161 1.00 31.04 97 LEU A CA 1
ATOM 1550 C C . LEU A 1 97 ? 2.738 -33.936 11.314 1.00 32.37 97 LEU A C 1
ATOM 1551 O O . LEU A 1 97 ? 2.909 -32.780 10.926 1.00 34.21 97 LEU A O 1
ATOM 1567 N N . VAL A 1 98 ? 3.577 -34.917 11.019 1.00 30.85 98 VAL A N 1
ATOM 1568 C CA . VAL A 1 98 ? 4.760 -34.674 10.215 1.00 29.12 98 VAL A CA 1
ATOM 1569 C C . VAL A 1 98 ? 4.347 -34.318 8.798 1.00 28.89 98 VAL A C 1
ATOM 1570 O O . VAL A 1 98 ? 4.944 -33.435 8.183 1.00 29.39 98 VAL A O 1
ATOM 1583 N N A ARG A 1 99 ? 3.333 -34.992 8.269 0.67 26.88 99 ARG A N 1
ATOM 1584 N N B ARG A 1 99 ? 3.317 -34.995 8.302 0.33 26.98 99 ARG A N 1
ATOM 1585 C CA A ARG A 1 99 ? 2.883 -34.705 6.911 0.67 28.42 99 ARG A CA 1
ATOM 1586 C CA B ARG A 1 99 ? 2.800 -34.759 6.958 0.33 28.40 99 ARG A CA 1
ATOM 1587 C C A ARG A 1 99 ? 2.422 -33.252 6.829 0.67 29.61 99 ARG A C 1
ATOM 1588 C C B ARG A 1 99 ? 2.331 -33.315 6.806 0.33 29.37 99 ARG A C 1
ATOM 1589 O O A ARG A 1 99 ? 2.701 -32.558 5.848 0.67 30.01 99 ARG A O 1
ATOM 1590 O O B ARG A 1 99 ? 2.500 -32.699 5.753 0.33 30.16 99 ARG A O 1
ATOM 1631 N N . LEU A 1 100 ? 1.739 -32.784 7.868 1.00 31.11 100 LEU A N 1
ATOM 1632 C CA . LEU A 1 100 ? 1.262 -31.399 7.884 1.00 34.51 100 LEU A CA 1
ATOM 1633 C C . LEU A 1 100 ? 2.418 -30.415 7.924 1.00 30.97 100 LEU A C 1
ATOM 1634 O O . LEU A 1 100 ? 2.369 -29.384 7.273 1.00 31.62 100 LEU A O 1
ATOM 1651 N N . ALA A 1 101 ? 3.455 -30.739 8.686 1.00 32.13 101 ALA A N 1
ATOM 1652 C CA . ALA A 1 101 ? 4.647 -29.902 8.743 1.00 32.16 101 ALA A CA 1
ATOM 1653 C C . ALA A 1 101 ? 5.312 -29.825 7.374 1.00 31.59 101 ALA A C 1
ATOM 1654 O O . ALA A 1 101 ? 5.757 -28.755 6.954 1.00 32.95 101 ALA A O 1
ATOM 1661 N N . VAL A 1 102 ? 5.388 -30.962 6.681 1.00 27.18 102 VAL A N 1
ATOM 1662 C CA . VAL A 1 102 ? 5.971 -30.994 5.342 1.00 27.42 102 VAL A CA 1
ATOM 1663 C C . VAL A 1 102 ? 5.170 -30.125 4.386 1.00 29.18 102 VAL A C 1
ATOM 1664 O O . VAL A 1 102 ? 5.727 -29.309 3.665 1.00 30.09 102 VAL A O 1
ATOM 1677 N N . GLU A 1 103 ? 3.858 -30.294 4.365 1.00 31.37 103 GLU A N 1
ATOM 1678 C CA . GLU A 1 103 ? 3.054 -29.548 3.409 1.00 35.39 103 GLU A CA 1
ATOM 1679 C C . GLU A 1 103 ? 3.084 -28.054 3.716 1.00 34.46 103 GLU A C 1
ATOM 1680 O O . GLU A 1 103 ? 3.140 -27.232 2.803 1.00 36.04 103 GLU A O 1
ATOM 1692 N N . ALA A 1 104 ? 3.093 -27.688 4.991 1.00 33.91 104 ALA A N 1
ATOM 1693 C CA . ALA A 1 104 ? 3.135 -26.272 5.340 1.00 36.29 104 ALA A CA 1
ATOM 1694 C C . ALA A 1 104 ? 4.504 -25.680 5.003 1.00 36.33 104 ALA A C 1
ATOM 1695 O O . ALA A 1 104 ? 4.597 -24.549 4.520 1.00 36.72 104 ALA A O 1
ATOM 1702 N N . ALA A 1 105 ? 5.566 -26.449 5.231 1.00 35.40 105 ALA A N 1
ATOM 1703 C CA . ALA A 1 105 ? 6.908 -26.005 4.861 1.00 35.28 105 ALA A CA 1
ATOM 1704 C C . ALA A 1 105 ? 7.058 -25.849 3.345 1.00 36.94 105 ALA A C 1
ATOM 1705 O O . ALA A 1 105 ? 7.689 -24.900 2.881 1.00 36.45 105 ALA A O 1
ATOM 1712 N N . GLU A 1 106 ? 6.490 -26.772 2.570 1.00 39.18 106 GLU A N 1
ATOM 1713 C CA . GLU A 1 106 ? 6.522 -26.655 1.108 1.00 44.58 106 GLU A CA 1
ATOM 1714 C C . GLU A 1 106 ? 5.901 -25.338 0.631 1.00 43.48 106 GLU A C 1
ATOM 1715 O O . GLU A 1 106 ? 6.377 -24.730 -0.331 1.00 44.15 106 GLU A O 1
ATOM 1727 N N . GLU A 1 107 ? 4.835 -24.902 1.293 1.00 40.61 107 GLU A N 1
ATOM 1728 C CA . GLU A 1 107 ? 4.188 -23.648 0.922 1.00 43.52 107 GLU A CA 1
ATOM 1729 C C . GLU A 1 107 ? 5.060 -22.449 1.267 1.00 43.24 107 GLU A C 1
ATOM 1730 O O . GLU A 1 107 ? 5.106 -21.475 0.510 1.00 45.76 107 GLU A O 1
ATOM 1742 N N . VAL A 1 108 ? 5.748 -22.515 2.403 1.00 41.23 108 VAL A N 1
ATOM 1743 C CA . VAL A 1 108 ? 6.659 -21.443 2.800 1.00 42.88 108 VAL A CA 1
ATOM 1744 C C . VAL A 1 108 ? 7.813 -21.327 1.809 1.00 49.06 108 VAL A C 1
ATOM 1745 O O . VAL A 1 108 ? 8.137 -20.224 1.362 1.00 50.70 108 VAL A O 1
ATOM 1758 N N . GLN A 1 109 ? 8.437 -22.452 1.467 1.00 55.06 109 GLN A N 1
ATOM 1759 C CA . GLN A 1 109 ? 9.590 -22.426 0.566 1.00 62.62 109 GLN A CA 1
ATOM 1760 C C . GLN A 1 109 ? 9.204 -21.871 -0.801 1.00 65.51 109 GLN A C 1
ATOM 1761 O O . GLN A 1 109 ? 10.007 -21.205 -1.460 1.00 67.11 109 GLN A O 1
ATOM 1775 N N . ARG A 1 110 ? 7.973 -22.140 -1.216 1.00 65.55 110 ARG A N 1
ATOM 1776 C CA . ARG A 1 110 ? 7.475 -21.664 -2.499 1.00 70.04 110 ARG A CA 1
ATOM 1777 C C . ARG A 1 110 ? 7.113 -20.182 -2.459 1.00 67.48 110 ARG A C 1
ATOM 1778 O O . ARG A 1 110 ? 7.201 -19.492 -3.474 1.00 69.81 110 ARG A O 1
ATOM 1799 N N . ASN A 1 111 ? 6.701 -19.702 -1.288 1.00 63.00 111 ASN A N 1
ATOM 1800 C CA . ASN A 1 111 ? 6.194 -18.340 -1.144 1.00 62.07 111 ASN A CA 1
ATOM 1801 C C . ASN A 1 111 ? 6.745 -17.665 0.109 1.00 56.54 111 ASN A C 1
ATOM 1802 O O . ASN A 1 111 ? 5.999 -17.391 1.048 1.00 52.68 111 ASN A O 1
ATOM 1813 N N . PRO A 1 112 ? 8.057 -17.387 0.126 1.00 59.06 112 PRO A N 1
ATOM 1814 C CA . PRO A 1 112 ? 8.691 -16.846 1.334 1.00 58.63 112 PRO A CA 1
ATOM 1815 C C . PRO A 1 112 ? 8.202 -15.443 1.703 1.00 58.52 112 PRO A C 1
ATOM 1816 O O . PRO A 1 112 ? 8.345 -15.044 2.860 1.00 58.81 112 PRO A O 1
ATOM 1827 N N . SER A 1 113 ? 7.639 -14.714 0.741 1.00 56.00 113 SER A N 1
ATOM 1828 C CA . SER A 1 113 ? 7.217 -13.337 0.974 1.00 57.74 113 SER A CA 1
ATOM 1829 C C . SER A 1 113 ? 5.817 -13.234 1.575 1.00 55.51 113 SER A C 1
ATOM 1830 O O . SER A 1 113 ? 5.399 -12.151 1.982 1.00 56.39 113 SER A O 1
ATOM 1838 N N . SER A 1 114 ? 5.094 -14.350 1.634 1.00 54.13 114 SER A N 1
ATOM 1839 C CA . SER A 1 114 ? 3.699 -14.318 2.066 1.00 53.66 114 SER A CA 1
ATOM 1840 C C . SER A 1 114 ? 3.547 -14.411 3.579 1.00 51.15 114 SER A C 1
ATOM 1841 O O . SER A 1 114 ? 3.879 -15.428 4.194 1.00 48.73 114 SER A O 1
ATOM 1849 N N . SER A 1 115 ? 3.021 -13.343 4.167 1.00 61.21 115 SER A N 1
ATOM 1850 C CA . SER A 1 115 ? 2.753 -13.294 5.595 1.00 60.34 115 SER A CA 1
ATOM 1851 C C . SER A 1 115 ? 1.772 -14.389 6.028 1.00 54.71 115 SER A C 1
ATOM 1852 O O . SER A 1 115 ? 1.967 -15.032 7.065 1.00 52.11 115 SER A O 1
ATOM 1860 N N . ASP A 1 116 ? 0.731 -14.620 5.230 1.00 53.81 116 ASP A N 1
ATOM 1861 C CA . ASP A 1 116 ? -0.282 -15.625 5.5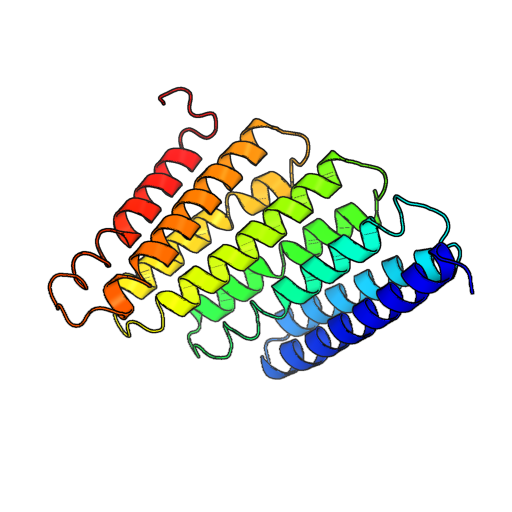75 1.00 50.21 116 ASP A CA 1
ATOM 1862 C C . ASP A 1 116 ? 0.307 -17.031 5.637 1.00 45.40 116 ASP A C 1
ATOM 1863 O O . ASP A 1 116 ? 0.067 -17.777 6.592 1.00 43.49 116 ASP A O 1
ATOM 1872 N N . VAL A 1 117 ? 1.059 -17.401 4.606 1.00 44.10 117 VAL A N 1
ATOM 1873 C CA . VAL A 1 117 ? 1.637 -18.737 4.530 1.00 42.65 117 VAL A CA 1
ATOM 1874 C C . VAL A 1 117 ? 2.600 -18.932 5.689 1.00 41.66 117 VAL A C 1
ATOM 1875 O O . VAL A 1 117 ? 2.667 -20.014 6.279 1.00 39.40 117 VAL A O 1
ATOM 1888 N N . ASN A 1 118 ? 3.333 -17.872 6.013 1.00 46.39 118 ASN A N 1
ATOM 1889 C CA . ASN A 1 118 ? 4.218 -17.852 7.169 1.00 48.40 118 ASN A CA 1
ATOM 1890 C C . ASN A 1 118 ? 3.447 -18.089 8.470 1.00 45.68 118 ASN A C 1
ATOM 1891 O O . ASN A 1 118 ? 3.842 -18.913 9.297 1.00 43.07 118 ASN A O 1
ATOM 1902 N N . GLU A 1 119 ? 2.346 -17.364 8.645 1.00 46.81 119 GLU A N 1
ATOM 1903 C CA . GLU A 1 119 ? 1.515 -17.503 9.842 1.00 48.50 119 GLU A CA 1
ATOM 1904 C C . GLU A 1 119 ? 0.937 -18.902 9.981 1.00 43.41 119 GLU A C 1
ATOM 1905 O O . GLU A 1 119 ? 0.864 -19.438 11.085 1.00 41.18 119 GLU A O 1
ATOM 1917 N N . ALA A 1 120 ? 0.520 -19.494 8.866 1.00 44.14 120 ALA A N 1
ATOM 1918 C CA . ALA A 1 120 ? -0.051 -20.832 8.895 1.00 41.75 120 ALA A CA 1
ATOM 1919 C C . ALA A 1 120 ? 0.966 -21.841 9.414 1.00 39.79 120 ALA A C 1
ATOM 1920 O O . ALA A 1 120 ? 0.649 -22.661 10.273 1.00 38.41 120 ALA A O 1
ATOM 1927 N N . LEU A 1 121 ? 2.193 -21.786 8.907 1.00 38.64 121 LEU A N 1
ATOM 1928 C CA . LEU A 1 121 ? 3.196 -22.737 9.356 1.00 37.09 121 LEU A CA 1
ATOM 1929 C C . LEU A 1 121 ? 3.492 -22.499 10.838 1.00 34.54 121 LEU A C 1
ATOM 1930 O O . LEU A 1 121 ? 3.571 -23.445 11.618 1.00 33.20 121 LEU A O 1
ATOM 1946 N N . LYS A 1 122 ? 3.609 -21.236 11.229 1.00 33.67 122 LYS A N 1
ATOM 1947 C CA . LYS A 1 122 ? 3.870 -20.879 12.623 1.00 36.33 122 LYS A CA 1
ATOM 1948 C C . LYS A 1 122 ? 2.861 -21.513 13.566 1.00 33.26 122 LYS A C 1
ATOM 1949 O O . LYS A 1 122 ? 3.221 -22.154 14.558 1.00 30.97 122 LYS A O 1
ATOM 1968 N N . LEU A 1 123 ? 1.585 -21.329 13.249 1.00 34.85 123 LEU A N 1
ATOM 1969 C CA . LEU A 1 123 ? 0.522 -21.851 14.088 1.00 33.74 123 LEU A CA 1
ATOM 1970 C C . LEU A 1 123 ? 0.484 -23.375 14.071 1.00 33.17 123 LEU A C 1
ATOM 1971 O O . LEU A 1 123 ? 0.256 -24.008 15.102 1.00 33.00 123 LEU A O 1
ATOM 1987 N N . ILE A 1 124 ? 0.715 -23.962 12.902 1.00 32.10 124 ILE A N 1
ATOM 1988 C CA . ILE A 1 124 ? 0.769 -25.415 12.777 1.00 31.02 124 ILE A CA 1
ATOM 1989 C C . ILE A 1 124 ? 1.918 -26.001 13.590 1.00 30.21 124 ILE A C 1
ATOM 1990 O O . ILE A 1 124 ? 1.769 -27.053 14.204 1.00 28.76 124 ILE A O 1
ATOM 2006 N N . VAL A 1 125 ? 3.071 -25.337 13.603 1.00 31.48 125 VAL A N 1
ATOM 2007 C CA . VAL A 1 125 ? 4.172 -25.791 14.449 1.00 31.86 125 VAL A CA 1
ATOM 2008 C C . VAL A 1 125 ? 3.761 -25.766 15.923 1.00 33.06 125 VAL A C 1
ATOM 2009 O O . VAL A 1 125 ? 4.044 -26.709 16.659 1.00 32.76 125 VAL A O 1
ATOM 2022 N N . GLU A 1 126 ? 3.102 -24.692 16.356 1.00 33.24 126 GLU A N 1
ATOM 2023 C CA . GLU A 1 126 ? 2.639 -24.587 17.740 1.00 33.95 126 GLU A CA 1
ATOM 2024 C C . GLU A 1 126 ? 1.640 -25.697 18.071 1.00 30.70 126 GLU A C 1
ATOM 2025 O O . GLU A 1 126 ? 1.633 -26.230 19.181 1.00 30.62 126 GLU A O 1
ATOM 2037 N N . ALA A 1 127 ? 0.797 -26.046 17.106 1.00 29.73 127 ALA A N 1
ATOM 2038 C CA . ALA A 1 127 ? -0.172 -27.120 17.295 1.00 28.58 127 ALA A CA 1
ATOM 2039 C C . ALA A 1 127 ? 0.515 -28.466 17.420 1.00 29.25 127 ALA A C 1
ATOM 2040 O O . ALA A 1 127 ? 0.135 -29.287 18.259 1.00 29.64 127 ALA A O 1
ATOM 2047 N N . ILE A 1 128 ? 1.530 -28.701 16.588 1.00 29.39 128 ILE A N 1
ATOM 2048 C CA . ILE A 1 128 ? 2.287 -29.948 16.662 1.00 29.21 128 ILE A CA 1
ATOM 2049 C C . ILE A 1 128 ? 2.934 -30.068 18.035 1.00 30.40 128 ILE A C 1
ATOM 2050 O O . ILE A 1 128 ? 2.870 -31.124 18.664 1.00 31.48 128 ILE A O 1
ATOM 2066 N N . GLU A 1 129 ? 3.561 -28.995 18.509 1.00 28.65 129 GLU A N 1
ATOM 2067 C CA . GLU A 1 129 ? 4.262 -29.054 19.784 1.00 31.96 129 GLU A CA 1
ATOM 2068 C C . GLU A 1 129 ? 3.291 -29.297 20.934 1.00 30.92 129 GLU A C 1
ATOM 2069 O O . GLU A 1 129 ? 3.592 -30.050 21.859 1.00 31.05 129 GLU A O 1
ATOM 2081 N N . ALA A 1 130 ? 2.127 -28.660 20.881 1.00 31.51 130 ALA A N 1
ATOM 2082 C CA . ALA A 1 130 ? 1.133 -28.828 21.938 1.00 31.27 130 ALA A CA 1
ATOM 2083 C C . ALA A 1 130 ? 0.581 -30.252 21.912 1.00 30.70 130 ALA A C 1
ATOM 2084 O O . ALA A 1 130 ? 0.404 -30.877 22.954 1.00 31.63 130 ALA A O 1
ATOM 2091 N N . ALA A 1 131 ? 0.319 -30.762 20.715 1.00 30.69 131 ALA A N 1
ATOM 2092 C CA . ALA A 1 131 ? -0.182 -32.125 20.551 1.00 29.98 131 ALA A CA 1
ATOM 2093 C C . ALA A 1 131 ? 0.792 -33.154 21.114 1.00 30.27 131 ALA A C 1
ATOM 2094 O O . ALA A 1 131 ? 0.394 -34.083 21.817 1.00 31.32 131 ALA A O 1
ATOM 2101 N N . VAL A 1 132 ? 2.069 -32.997 20.795 1.00 29.37 132 VAL A N 1
ATOM 2102 C CA . VAL A 1 132 ? 3.084 -33.908 21.315 1.00 30.58 132 VAL A CA 1
ATOM 2103 C C . VAL A 1 132 ? 3.106 -33.853 22.845 1.00 30.56 132 VAL A C 1
ATOM 2104 O O . VAL A 1 132 ? 3.156 -34.889 23.503 1.00 30.67 132 VAL A O 1
ATOM 2117 N N . ARG A 1 133 ? 3.031 -32.660 23.424 1.00 29.91 133 ARG A N 1
ATOM 2118 C CA . ARG A 1 133 ? 3.010 -32.557 24.880 1.00 32.20 133 ARG A CA 1
ATOM 2119 C C . ARG A 1 133 ? 1.773 -33.232 25.485 1.00 30.10 133 ARG A C 1
ATOM 2120 O O . ARG A 1 133 ? 1.856 -33.839 26.553 1.00 31.46 133 ARG A O 1
ATOM 2141 N N . ALA A 1 134 ? 0.628 -33.122 24.820 1.00 29.37 134 ALA A N 1
ATOM 2142 C CA . ALA A 1 134 ? -0.582 -33.760 25.328 1.00 28.51 134 ALA A CA 1
ATOM 2143 C C . ALA A 1 134 ? -0.443 -35.283 25.264 1.00 29.82 134 ALA A C 1
ATOM 2144 O O . ALA A 1 134 ? -0.801 -35.983 26.213 1.00 30.99 134 ALA A O 1
ATOM 2151 N N . LEU A 1 135 ? 0.086 -35.798 24.158 1.00 28.71 135 LEU A N 1
ATOM 2152 C CA . LEU A 1 135 ? 0.236 -37.247 24.017 1.00 30.76 135 LEU A CA 1
ATOM 2153 C C . LEU A 1 135 ? 1.222 -37.798 25.042 1.00 31.28 135 LEU A C 1
ATOM 2154 O O . LEU A 1 135 ? 0.981 -38.850 25.627 1.00 30.94 135 LEU A O 1
ATOM 2170 N N . GLU A 1 136 ? 2.329 -37.095 25.255 1.00 31.26 136 GLU A N 1
ATOM 2171 C CA . GLU A 1 136 ? 3.308 -37.496 26.265 1.00 33.81 136 GLU A CA 1
ATOM 2172 C C . GLU A 1 136 ? 2.731 -37.478 27.672 1.00 32.80 136 GLU A C 1
ATOM 2173 O O . GLU A 1 136 ? 2.953 -38.399 28.450 1.00 32.35 136 GLU A O 1
ATOM 2185 N N . ALA A 1 137 ? 2.008 -36.415 28.006 1.00 32.32 137 ALA A N 1
ATOM 2186 C CA . ALA A 1 137 ? 1.396 -36.306 29.326 1.00 33.55 137 ALA A CA 1
ATOM 2187 C C . ALA A 1 137 ? 0.394 -37.434 29.548 1.00 32.33 137 ALA A C 1
ATOM 2188 O O . ALA A 1 137 ? 0.352 -38.039 30.623 1.00 33.11 137 ALA A O 1
ATOM 2195 N N . ALA A 1 138 ? -0.415 -37.716 28.533 1.00 29.60 138 ALA A N 1
ATOM 2196 C CA . ALA A 1 138 ? -1.423 -38.764 28.658 1.00 30.22 138 ALA A CA 1
ATOM 2197 C C . ALA A 1 138 ? -0.758 -40.124 28.842 1.00 31.94 138 ALA A C 1
ATOM 2198 O O . ALA A 1 138 ? -1.220 -40.951 29.645 1.00 32.81 138 ALA A O 1
ATOM 2205 N N A GLU A 1 139 ? 0.318 -40.354 28.086 0.41 33.69 139 GLU A N 1
ATOM 2206 N N B GLU A 1 139 ? 0.330 -40.353 28.116 0.59 33.76 139 GLU A N 1
ATOM 2207 C CA A GLU A 1 139 ? 1.113 -41.583 28.200 0.41 36.57 139 GLU A CA 1
ATOM 2208 C CA B GLU A 1 139 ? 1.036 -41.630 28.203 0.59 35.89 139 GLU A CA 1
ATOM 2209 C C A GLU A 1 139 ? 1.517 -41.848 29.631 0.41 35.96 139 GLU A C 1
ATOM 2210 C C B GLU A 1 139 ? 1.579 -41.870 29.610 0.59 35.92 139 GLU A C 1
ATOM 2211 O O A GLU A 1 139 ? 1.383 -42.961 30.142 0.41 37.17 139 GLU A O 1
ATOM 2212 O O B GLU A 1 139 ? 1.575 -42.999 30.099 0.59 37.18 139 GLU A O 1
ATOM 2235 N N . ARG A 1 140 ? 2.035 -40.806 30.265 1.00 33.66 140 ARG A N 1
ATOM 2236 C CA . ARG A 1 140 ? 2.610 -40.919 31.598 1.00 35.35 140 ARG A CA 1
ATOM 2237 C C . ARG A 1 140 ? 1.595 -41.402 32.640 1.00 36.54 140 ARG A C 1
ATOM 2238 O O . ARG A 1 140 ? 1.981 -41.988 33.648 1.00 38.50 140 ARG A O 1
ATOM 2260 N N . THR A 1 141 ? 0.304 -41.162 32.400 1.00 35.51 141 THR A N 1
ATOM 2261 C CA . THR A 1 141 ? -0.730 -41.609 33.336 1.00 36.88 141 THR A CA 1
ATOM 2262 C C . THR A 1 141 ? -0.875 -43.126 33.340 1.00 38.54 141 THR A C 1
ATOM 2263 O O . THR A 1 141 ? -1.290 -43.710 34.337 1.00 40.47 141 THR A O 1
ATOM 2274 N N . GLY A 1 142 ? -0.563 -43.763 32.218 1.00 38.09 142 GLY A N 1
ATOM 2275 C CA . GLY A 1 142 ? -0.726 -45.206 32.108 1.00 39.94 142 GLY A CA 1
ATOM 2276 C C . GLY A 1 142 ? -2.196 -45.596 32.072 1.00 40.42 142 GLY A C 1
ATOM 2277 O O . GLY A 1 142 ? -2.534 -46.769 32.203 1.00 42.44 142 GLY A O 1
ATOM 2281 N N A ASP A 1 143 ? -3.066 -44.607 31.908 0.65 39.34 143 ASP A N 1
ATOM 2282 N N B ASP A 1 143 ? -3.056 -44.606 31.873 0.35 39.30 143 ASP A N 1
ATOM 2283 C CA A ASP A 1 143 ? -4.513 -44.833 31.949 0.65 40.02 143 ASP A CA 1
ATOM 2284 C CA B ASP A 1 143 ? -4.503 -44.798 31.924 0.35 39.94 143 ASP A CA 1
ATOM 2285 C C A ASP A 1 143 ? -5.114 -44.899 30.543 0.65 38.96 143 ASP A C 1
ATOM 2286 C C B ASP A 1 143 ? -5.088 -44.901 30.511 0.35 38.93 143 ASP A C 1
ATOM 2287 O O A ASP A 1 143 ? -5.058 -43.916 29.801 0.65 36.93 143 ASP A O 1
ATOM 2288 O O B ASP A 1 143 ? -4.983 -43.953 29.731 0.35 36.89 143 ASP A O 1
ATOM 2305 N N . PRO A 1 144 ? -5.706 -46.047 30.178 1.00 44.84 144 PRO A N 1
ATOM 2306 C CA . PRO A 1 144 ? -6.288 -46.215 28.838 1.00 46.80 144 PRO A CA 1
ATOM 2307 C C . PRO A 1 144 ? -7.253 -45.112 28.406 1.00 46.10 144 PRO A C 1
ATOM 2308 O O . PRO A 1 144 ? -7.254 -44.739 27.235 1.00 44.48 144 PRO A O 1
ATOM 2319 N N . GLU A 1 145 ? -8.056 -44.593 29.327 1.00 47.75 145 GLU A N 1
ATOM 2320 C CA . GLU A 1 145 ? -9.077 -43.622 28.955 1.00 48.85 145 GLU A CA 1
ATOM 2321 C C . GLU A 1 145 ? -8.489 -42.240 28.699 1.00 43.67 145 GLU A C 1
ATOM 2322 O O . GLU A 1 145 ? -8.883 -41.568 27.742 1.00 42.10 145 GLU A O 1
ATOM 2334 N N . VAL A 1 146 ? -7.551 -41.809 29.539 1.00 40.82 146 VAL A N 1
ATOM 2335 C CA . VAL A 1 146 ? -6.901 -40.521 29.320 1.00 37.69 146 VAL A CA 1
ATOM 2336 C C . VAL A 1 146 ? -6.156 -40.565 27.987 1.00 35.21 146 VAL A C 1
ATOM 2337 O O . VAL A 1 146 ? -6.169 -39.601 27.227 1.00 34.02 146 VAL A O 1
ATOM 2350 N N . ARG A 1 147 ? -5.506 -41.687 27.708 1.00 36.42 147 ARG A N 1
ATOM 2351 C CA . ARG A 1 147 ? -4.746 -41.831 26.471 1.00 36.52 147 ARG A CA 1
ATOM 2352 C C . ARG A 1 147 ? -5.663 -41.751 25.249 1.00 36.55 147 ARG A C 1
ATOM 2353 O O . ARG A 1 147 ? -5.332 -41.105 24.256 1.00 34.69 147 ARG A O 1
ATOM 2374 N N . GLU A 1 148 ? -6.829 -42.377 25.336 1.00 39.22 148 GLU A N 1
ATOM 2375 C CA . GLU A 1 148 ? -7.754 -42.382 24.215 1.00 41.40 148 GLU A CA 1
ATOM 2376 C C . GLU A 1 148 ? -8.301 -40.971 23.977 1.00 38.53 148 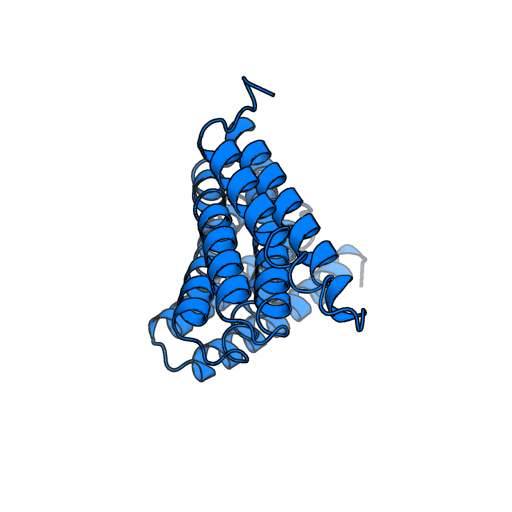GLU A C 1
ATOM 2377 O O . GLU A 1 148 ? -8.393 -40.512 22.836 1.00 37.74 148 GLU A O 1
ATOM 2389 N N . LEU A 1 149 ? -8.639 -40.275 25.054 1.00 38.14 149 LEU A N 1
ATOM 2390 C CA . LEU A 1 149 ? -9.110 -38.899 24.950 1.00 37.42 149 LEU A CA 1
ATOM 2391 C C . LEU A 1 149 ? -8.050 -37.969 24.352 1.00 35.31 149 LEU A C 1
ATOM 2392 O O . LEU A 1 149 ? -8.369 -37.096 23.547 1.00 35.42 149 LEU A O 1
ATOM 2408 N N . ALA A 1 150 ? -6.791 -38.151 24.738 1.00 33.84 150 ALA A N 1
ATOM 2409 C CA . ALA A 1 150 ? -5.723 -37.339 24.174 1.00 31.28 150 ALA A CA 1
ATOM 2410 C C . ALA A 1 150 ? -5.619 -37.556 22.666 1.00 29.57 150 ALA A C 1
ATOM 2411 O O . ALA A 1 150 ? -5.398 -36.609 21.914 1.00 28.97 150 ALA A O 1
ATOM 2418 N N . ARG A 1 151 ? -5.758 -38.798 22.223 1.00 30.76 151 ARG A N 1
ATOM 2419 C CA . ARG A 1 151 ? -5.741 -39.087 20.795 1.00 32.24 151 ARG A CA 1
ATOM 2420 C C . ARG A 1 151 ? -6.930 -38.424 20.069 1.00 33.89 151 ARG A C 1
ATOM 2421 O O . ARG A 1 151 ? -6.762 -37.899 18.967 1.00 32.98 151 ARG A O 1
ATOM 2442 N N . GLU A 1 152 ? -8.118 -38.461 20.673 1.00 34.49 152 GLU A N 1
ATOM 2443 C CA . GLU A 1 152 ? -9.281 -37.764 20.113 1.00 36.27 152 GLU A CA 1
ATOM 2444 C C . GLU A 1 152 ? -8.980 -36.280 19.950 1.00 33.00 152 GLU A C 1
ATOM 2445 O O . GLU A 1 152 ? -9.315 -35.656 18.941 1.00 33.14 152 GLU A O 1
ATOM 2457 N N . LEU A 1 153 ? -8.345 -35.721 20.966 1.00 31.83 153 LEU A N 1
ATOM 2458 C CA . LEU A 1 153 ? -8.043 -34.305 20.994 1.00 31.43 153 LEU A CA 1
ATOM 2459 C C . LEU A 1 153 ? -7.048 -33.929 19.902 1.00 31.53 153 LEU A C 1
ATOM 2460 O O . LEU A 1 153 ? -7.205 -32.928 19.204 1.00 31.94 153 LEU A O 1
ATOM 2476 N N . VAL A 1 154 ? -6.019 -34.749 19.738 1.00 30.67 154 VAL A N 1
ATOM 2477 C CA . VAL A 1 154 ? -5.022 -34.479 18.724 1.00 29.89 154 VAL A CA 1
ATOM 2478 C C . VAL A 1 154 ? -5.606 -34.655 17.318 1.00 29.17 154 VAL A C 1
ATOM 2479 O O . VAL A 1 154 ? -5.234 -33.921 16.407 1.00 29.37 154 VAL A O 1
ATOM 2492 N N . ARG A 1 155 ? -6.537 -35.588 17.128 1.00 29.68 155 ARG A N 1
ATOM 2493 C CA . ARG A 1 155 ? -7.157 -35.742 15.811 1.00 31.43 155 ARG A CA 1
ATOM 2494 C C . ARG A 1 155 ? -7.939 -34.495 15.414 1.00 32.57 155 ARG A C 1
ATOM 2495 O O . ARG A 1 155 ? -7.971 -34.132 14.243 1.00 33.06 155 ARG A O 1
ATOM 2516 N N . LEU A 1 156 ? -8.566 -33.836 16.381 1.00 32.38 156 LEU A N 1
ATOM 2517 C CA . LEU A 1 156 ? -9.310 -32.611 16.082 1.00 32.65 156 LEU A CA 1
ATOM 2518 C C . LEU A 1 156 ? -8.343 -31.498 15.675 1.00 30.24 156 LEU A C 1
ATOM 2519 O O . LEU A 1 156 ? -8.629 -30.723 14.760 1.00 30.68 156 LEU A O 1
ATOM 2535 N N . ALA A 1 157 ? -7.189 -31.440 16.338 1.00 28.82 157 ALA A N 1
ATOM 2536 C CA . ALA A 1 157 ? -6.157 -30.469 15.997 1.00 28.78 157 ALA A CA 1
ATOM 2537 C C . ALA A 1 157 ? -5.605 -30.719 14.595 1.00 29.34 157 ALA A C 1
ATOM 2538 O O . ALA A 1 157 ? -5.353 -29.775 13.839 1.00 30.28 157 ALA A O 1
ATOM 2545 N N . VAL A 1 158 ? -5.410 -31.992 14.257 1.00 28.24 158 VAL A N 1
ATOM 2546 C CA . VAL A 1 158 ? -4.948 -32.366 12.929 1.00 29.80 158 VAL A CA 1
ATOM 2547 C C . VAL A 1 158 ? -5.932 -31.898 11.855 1.00 30.73 158 VAL A C 1
ATOM 2548 O O . VAL A 1 158 ? -5.524 -31.345 10.831 1.00 31.11 158 VAL A O 1
ATOM 2561 N N A GLU A 1 159 ? -7.213 -32.158 12.092 0.48 30.95 159 GLU A N 1
ATOM 2562 N N B GLU A 1 159 ? -7.225 -32.105 12.081 0.52 30.94 159 GLU A N 1
ATOM 2563 C CA A GLU A 1 159 ? -8.282 -31.723 11.206 0.48 33.28 159 GLU A CA 1
ATOM 2564 C CA B GLU A 1 159 ? -8.224 -31.712 11.094 0.52 32.66 159 GLU A CA 1
ATOM 2565 C C A GLU A 1 159 ? -8.193 -30.214 10.993 0.48 31.28 159 GLU A C 1
ATOM 2566 C C B GLU A 1 159 ? -8.295 -30.184 10.979 0.52 31.13 159 GLU A C 1
ATOM 2567 O O A GLU A 1 159 ? -8.142 -29.725 9.866 0.48 31.64 159 GLU A O 1
ATOM 2568 O O B GLU A 1 159 ? -8.474 -29.642 9.890 0.52 31.91 159 GLU A O 1
ATOM 2591 N N . ALA A 1 160 ? -8.138 -29.482 12.107 1.00 30.37 160 ALA A N 1
ATOM 2592 C CA . ALA A 1 160 ? -8.120 -28.025 12.063 1.00 31.00 160 ALA A CA 1
ATOM 2593 C C . ALA A 1 160 ? -6.818 -27.512 11.424 1.00 30.79 160 ALA A C 1
ATOM 2594 O O . ALA A 1 160 ? -6.831 -26.505 10.711 1.00 31.45 160 ALA A O 1
ATOM 2602 N N . ALA A 1 161 ? -5.704 -28.199 11.666 1.00 29.33 161 ALA A N 1
ATOM 2603 C CA . ALA A 1 161 ? -4.431 -27.792 11.061 1.00 30.22 161 ALA A CA 1
ATOM 2604 C C . ALA A 1 161 ? -4.467 -27.972 9.549 1.00 31.90 161 ALA A C 1
ATOM 2605 O O . ALA A 1 161 ? -3.951 -27.131 8.812 1.00 34.13 161 ALA A O 1
ATOM 2612 N N . GLU A 1 162 ? -5.082 -29.050 9.073 1.00 30.41 162 GLU A N 1
ATOM 2613 C CA . GLU A 1 162 ? -5.221 -29.233 7.629 1.00 33.93 162 GLU A CA 1
ATOM 2614 C C . GLU A 1 162 ? -6.004 -28.087 6.987 1.00 34.63 162 GLU A C 1
ATOM 2615 O O . GLU A 1 162 ? -5.680 -27.655 5.877 1.00 35.60 162 GLU A O 1
ATOM 2627 N N . GLU A 1 163 ? -7.042 -27.609 7.667 1.00 34.81 163 GLU A N 1
ATOM 2628 C CA . GLU A 1 163 ? -7.838 -26.496 7.135 1.00 38.87 163 GLU A CA 1
ATOM 2629 C C . GLU A 1 163 ? -6.977 -25.241 7.015 1.00 36.90 163 GLU A C 1
ATOM 2630 O O . GLU A 1 163 ? -7.079 -24.495 6.036 1.00 38.05 163 GLU A O 1
ATOM 2642 N N . VAL A 1 164 ? -6.137 -25.009 8.019 1.00 36.30 164 VAL A N 1
ATOM 2643 C CA . VAL A 1 164 ? -5.226 -23.865 8.003 1.00 36.90 164 VAL A CA 1
ATOM 2644 C C . VAL A 1 164 ? -4.226 -24.028 6.864 1.00 37.73 164 VAL A C 1
ATOM 2645 O O . VAL A 1 164 ? -4.000 -23.100 6.091 1.00 39.47 164 VAL A O 1
ATOM 2658 N N . GLN A 1 165 ? -3.643 -25.218 6.755 1.00 37.78 165 GLN A N 1
ATOM 2659 C CA . GLN A 1 165 ? -2.665 -25.508 5.707 1.00 40.61 165 GLN A CA 1
ATOM 2660 C C . GLN A 1 165 ? -3.243 -25.232 4.321 1.00 44.06 165 GLN A C 1
ATOM 2661 O O . GLN A 1 165 ? -2.558 -24.704 3.445 1.00 45.75 165 GLN A O 1
ATOM 2675 N N . ARG A 1 166 ? -4.518 -25.556 4.133 1.00 43.16 166 ARG A N 1
ATOM 2676 C CA . ARG A 1 166 ? -5.154 -25.413 2.824 1.00 47.17 166 ARG A CA 1
ATOM 2677 C C . ARG A 1 166 ? -5.725 -24.014 2.583 1.00 44.55 166 ARG A C 1
ATOM 2678 O O . ARG A 1 166 ? -5.874 -23.602 1.434 1.00 45.78 166 ARG A O 1
ATOM 2699 N N A ASN A 1 167 ? -6.012 -23.301 3.672 0.54 43.56 167 ASN A N 1
ATOM 2700 N N B ASN A 1 167 ? -6.054 -23.285 3.645 0.46 43.65 167 ASN A N 1
ATOM 2701 C CA A ASN A 1 167 ? -6.609 -21.964 3.616 0.54 45.00 167 ASN A CA 1
ATOM 2702 C CA B ASN A 1 167 ? -6.569 -21.923 3.485 0.46 45.16 167 ASN A CA 1
ATOM 2703 C C A ASN A 1 167 ? -5.869 -20.961 4.508 0.54 43.51 167 ASN A C 1
ATOM 2704 C C B ASN A 1 167 ? -5.881 -20.960 4.449 0.46 43.68 167 ASN A C 1
ATOM 2705 O O A ASN A 1 167 ? -6.441 -20.448 5.471 0.54 42.35 167 ASN A O 1
ATOM 2706 O O B ASN A 1 167 ? -6.490 -20.477 5.405 0.46 42.44 167 ASN A O 1
ATOM 2727 N N . PRO A 1 168 ? -4.596 -20.671 4.188 1.00 46.07 168 PRO A N 1
ATOM 2728 C CA . PRO A 1 168 ? -3.767 -19.838 5.075 1.00 47.08 168 PRO A CA 1
ATOM 2729 C C . PRO A 1 168 ? -4.306 -18.420 5.284 1.00 48.98 168 PRO A C 1
ATOM 2730 O O . PRO A 1 168 ? -4.080 -17.818 6.328 1.00 48.51 168 PRO A O 1
ATOM 2741 N N . SER A 1 169 ? -5.016 -17.896 4.296 1.00 50.02 169 SER A N 1
ATOM 2742 C CA . SER A 1 169 ? -5.491 -16.516 4.345 1.00 53.82 169 SER A CA 1
ATOM 2743 C C . SER A 1 169 ? -6.822 -16.357 5.080 1.00 53.20 169 SER A C 1
ATOM 2744 O O . SER A 1 169 ? -7.299 -15.241 5.255 1.00 54.57 169 SER A O 1
ATOM 2752 N N . SER A 1 170 ? -7.423 -17.460 5.516 1.00 51.86 170 SER A N 1
ATOM 2753 C CA . SER A 1 170 ? -8.702 -17.376 6.218 1.00 52.43 170 SER A CA 1
ATOM 2754 C C . SER A 1 170 ? -8.485 -17.173 7.713 1.00 52.11 170 SER A C 1
ATOM 2755 O O . SER A 1 170 ? -7.919 -18.025 8.397 1.00 47.01 170 SER A O 1
ATOM 2763 N N . GLU A 1 171 ? -8.945 -16.034 8.210 1.00 51.16 171 GLU A N 1
ATOM 2764 C CA . GLU A 1 171 ? -8.781 -15.682 9.611 1.00 57.56 171 GLU A CA 1
ATOM 2765 C C . GLU A 1 171 ? -9.642 -16.580 10.509 1.00 51.10 171 GLU A C 1
ATOM 2766 O O . GLU A 1 171 ? -9.259 -16.904 11.636 1.00 48.72 171 GLU A O 1
ATOM 2778 N N . GLU A 1 172 ? -10.792 -16.997 9.991 1.00 47.41 172 GLU A N 1
ATOM 2779 C CA . GLU A 1 172 ? -11.711 -17.849 10.739 1.00 46.23 172 GLU A CA 1
ATOM 2780 C C . GLU A 1 172 ? -11.088 -19.218 11.026 1.00 42.00 172 GLU A C 1
ATOM 2781 O O . GLU A 1 172 ? -11.195 -19.748 12.131 1.00 41.30 172 GLU A O 1
ATOM 2793 N N . VAL A 1 173 ? -10.429 -19.783 10.024 1.00 41.92 173 VAL A N 1
ATOM 2794 C CA . VAL A 1 173 ? -9.813 -21.092 10.153 1.00 41.92 173 VAL A CA 1
ATOM 2795 C C . VAL A 1 173 ? -8.592 -20.993 11.072 1.00 37.29 173 VAL A C 1
ATOM 2796 O O . VAL A 1 173 ? -8.298 -21.906 11.845 1.00 36.23 173 VAL A O 1
ATOM 2809 N N . ASN A 1 174 ? -7.892 -19.872 10.988 1.00 37.95 174 ASN A N 1
ATOM 2810 C CA . ASN A 1 174 ? -6.753 -19.612 11.853 1.00 38.24 174 ASN A CA 1
ATOM 2811 C C . ASN A 1 174 ? -7.191 -19.529 13.321 1.00 38.73 174 ASN A C 1
ATOM 2812 O O . ASN A 1 174 ? -6.600 -20.161 14.191 1.00 38.12 174 ASN A O 1
ATOM 2823 N N . GLU A 1 175 ? -8.246 -18.769 13.586 1.00 39.90 175 GLU A N 1
ATOM 2824 C CA . GLU A 1 175 ? -8.748 -18.606 14.948 1.00 43.08 175 GLU A CA 1
ATOM 2825 C C . GLU A 1 175 ? -9.270 -19.930 15.520 1.00 38.18 175 GLU A C 1
ATOM 2826 O O . GLU A 1 175 ? -9.100 -20.206 16.706 1.00 37.77 175 GLU A O 1
ATOM 2838 N N . ALA A 1 176 ? -9.891 -20.757 14.684 1.00 36.15 176 ALA A N 1
ATOM 2839 C CA . ALA A 1 176 ? -10.360 -22.064 15.139 1.00 34.68 176 ALA A CA 1
ATOM 2840 C C . ALA A 1 176 ? -9.211 -22.907 15.680 1.00 33.89 176 ALA A C 1
ATOM 2841 O O . ALA A 1 176 ? -9.305 -23.484 16.763 1.00 34.73 176 ALA A O 1
ATOM 2848 N N . LEU A 1 177 ? -8.130 -22.991 14.922 1.00 32.54 177 LEU A N 1
ATOM 2849 C CA . LEU A 1 177 ? -6.986 -23.796 15.339 1.00 32.11 177 LEU A CA 1
ATOM 2850 C C . LEU A 1 177 ? -6.345 -23.223 16.604 1.00 33.16 177 LEU A C 1
ATOM 2851 O O . LEU A 1 177 ? -5.907 -23.967 17.474 1.00 32.86 177 LEU A O 1
ATOM 2867 N N . LYS A 1 178 ? -6.291 -21.900 16.709 1.00 35.28 178 LYS A N 1
ATOM 2868 C CA . LYS A 1 178 ? -5.789 -21.269 17.920 1.00 37.34 178 LYS A CA 1
ATOM 2869 C C . LYS A 1 178 ? -6.586 -21.668 19.152 1.00 35.01 178 LYS A C 1
ATOM 2870 O O . LYS A 1 178 ? -6.013 -21.918 20.212 1.00 34.09 178 LYS A O 1
ATOM 2889 N N . LYS A 1 179 ? -7.909 -21.703 19.018 1.00 33.47 179 LYS A N 1
ATOM 2890 C CA . LYS A 1 179 ? -8.773 -22.088 20.128 1.00 34.23 179 LYS A CA 1
ATOM 2891 C C . LYS A 1 179 ? -8.549 -23.536 20.527 1.00 32.79 179 LYS A C 1
ATOM 2892 O O . LYS A 1 179 ? -8.564 -23.870 21.711 1.00 33.55 179 LYS A O 1
ATOM 2911 N N . ILE A 1 180 ? -8.331 -24.395 19.539 1.00 31.52 180 ILE A N 1
ATOM 2912 C CA . ILE A 1 180 ? -8.097 -25.803 19.813 1.00 31.11 180 ILE A CA 1
ATOM 2913 C C . ILE A 1 180 ? -6.725 -25.974 20.468 1.00 31.65 180 ILE A C 1
ATOM 2914 O O . ILE A 1 180 ? -6.579 -26.737 21.427 1.00 32.74 180 ILE A O 1
ATOM 2930 N N . VAL A 1 181 ? -5.726 -25.244 19.985 1.00 33.27 181 VAL A N 1
ATOM 2931 C CA . VAL A 1 181 ? -4.397 -25.291 20.598 1.00 33.99 181 VAL A CA 1
ATOM 2932 C C . VAL A 1 181 ? -4.457 -24.833 22.058 1.00 35.65 181 VAL A C 1
ATOM 2933 O O . VAL A 1 181 ? -3.773 -25.391 22.925 1.00 36.63 181 VAL A O 1
ATOM 2946 N N . LYS A 1 182 ? -5.278 -23.826 22.332 1.00 34.63 182 LYS A N 1
ATOM 2947 C CA . LYS A 1 182 ? -5.453 -23.321 23.688 1.00 38.18 182 LYS A CA 1
ATOM 2948 C C . LYS A 1 182 ? -6.068 -24.402 24.576 1.00 36.93 182 LYS A C 1
ATOM 2949 O O . LYS A 1 182 ? -5.661 -24.577 25.723 1.00 37.77 182 LYS A O 1
ATOM 2968 N N . ALA A 1 183 ? -7.043 -25.130 24.039 1.00 35.05 183 ALA A N 1
ATOM 2969 C CA . ALA A 1 183 ? -7.695 -26.199 24.786 1.00 35.63 183 ALA A CA 1
ATOM 2970 C C . ALA A 1 183 ? -6.709 -27.329 25.079 1.00 34.26 183 ALA A C 1
ATOM 2971 O O . ALA A 1 183 ? -6.722 -27.911 26.159 1.00 35.25 183 ALA A O 1
ATOM 2978 N N . ILE A 1 184 ? -5.847 -27.637 24.119 1.00 33.40 184 ILE A N 1
ATOM 2979 C CA . ILE A 1 184 ? -4.821 -28.652 24.344 1.00 32.89 184 ILE A CA 1
ATOM 2980 C C . ILE A 1 184 ? -3.863 -28.220 25.445 1.00 34.85 184 ILE A C 1
ATOM 2981 O O . ILE A 1 184 ? -3.533 -29.008 26.332 1.00 35.13 184 ILE A O 1
ATOM 2997 N N . GLN A 1 185 ? -3.418 -26.970 25.388 1.00 36.15 185 GLN A N 1
ATOM 2998 C CA . GLN A 1 185 ? -2.492 -26.455 26.387 1.00 40.45 185 GLN A CA 1
ATOM 2999 C C . GLN A 1 185 ? -3.122 -26.510 27.781 1.00 42.25 185 GLN A C 1
ATOM 3000 O O . GLN A 1 185 ? -2.437 -26.786 28.766 1.00 43.11 185 GLN A O 1
ATOM 3014 N N . GLU A 1 186 ? -4.428 -26.275 27.865 1.00 41.93 186 GLU A N 1
ATOM 3015 C CA . GLU A 1 186 ? -5.119 -26.340 29.150 1.00 45.12 186 GLU A CA 1
ATOM 3016 C C . GLU A 1 186 ? -5.200 -27.786 29.665 1.00 42.67 186 GLU A C 1
ATOM 3017 O O . GLU A 1 186 ? -5.024 -28.034 30.859 1.00 43.15 186 GLU A O 1
ATOM 3029 N N . ALA A 1 187 ? -5.470 -28.726 28.765 1.00 40.27 187 ALA A N 1
ATOM 3030 C CA . ALA A 1 187 ? -5.428 -30.149 29.089 1.00 40.44 187 ALA A CA 1
ATOM 3031 C C . ALA A 1 187 ? -4.053 -30.572 29.624 1.00 40.23 187 ALA A C 1
ATOM 3032 O O . ALA A 1 187 ? -3.966 -31.295 30.618 1.00 42.14 187 ALA A O 1
ATOM 3039 N N . VAL A 1 188 ? -2.990 -30.131 28.952 1.00 37.84 188 VAL A N 1
ATOM 3040 C CA . VAL A 1 188 ? -1.625 -30.471 29.363 1.00 37.11 188 VAL A CA 1
ATOM 3041 C C . VAL A 1 188 ? -1.349 -29.966 30.768 1.00 40.07 188 VAL A C 1
ATOM 3042 O O . VAL A 1 188 ? -0.767 -30.671 31.597 1.00 40.77 188 VAL A O 1
ATOM 3055 N N . GLU A 1 189 ? -1.775 -28.740 31.043 1.00 39.97 189 GLU A N 1
ATOM 3056 C CA . GLU A 1 189 ? -1.542 -28.149 32.349 1.00 45.75 189 GLU A CA 1
ATOM 3057 C C . GLU A 1 189 ? -2.325 -28.881 33.441 1.00 44.85 189 GLU A C 1
ATOM 3058 O O . GLU A 1 189 ? -1.819 -29.068 34.546 1.00 44.97 189 GLU A O 1
ATOM 3070 N N . SER A 1 190 ? -3.551 -29.293 33.133 1.00 46.72 190 SER A N 1
ATOM 3071 C CA . SER A 1 190 ? -4.345 -30.083 34.072 1.00 49.57 190 SER A CA 1
ATOM 3072 C C . SER A 1 190 ? -3.683 -31.434 34.373 1.00 48.18 190 SER A C 1
ATOM 3073 O O . SER A 1 190 ? -3.664 -31.877 35.518 1.00 49.96 190 SER A O 1
ATOM 3081 N N . LEU A 1 191 ? -3.149 -32.091 33.348 1.00 44.98 191 LEU A N 1
ATOM 3082 C CA . LEU A 1 191 ? -2.494 -33.385 33.544 1.00 44.24 191 LEU A CA 1
ATOM 3083 C C . LEU A 1 191 ? -1.229 -33.242 34.386 1.00 44.43 191 LEU A C 1
ATOM 3084 O O . LEU A 1 191 ? -0.924 -34.110 35.211 1.00 45.42 191 LEU A O 1
ATOM 3100 N N A ARG A 1 192 ? -0.497 -32.144 34.196 0.39 41.43 192 ARG A N 1
ATOM 3101 N N B ARG A 1 192 ? -0.499 -32.148 34.179 0.61 41.39 192 ARG A N 1
ATOM 3102 C CA A ARG A 1 192 ? 0.714 -31.904 34.978 0.39 43.79 192 ARG A CA 1
ATOM 3103 C CA B ARG A 1 192 ? 0.700 -31.876 34.962 0.61 44.05 192 ARG A CA 1
ATOM 3104 C C A ARG A 1 192 ? 0.366 -31.711 36.451 0.39 46.50 192 ARG A C 1
ATOM 3105 C C B ARG A 1 192 ? 0.341 -31.743 36.439 0.61 46.46 192 ARG A C 1
ATOM 3106 O O A ARG A 1 192 ? 1.076 -32.195 37.332 0.39 48.04 192 ARG A O 1
ATOM 3107 O O B ARG A 1 192 ? 1.018 -32.293 37.307 0.61 47.89 192 ARG A O 1
ATOM 3148 N N . GLU A 1 193 ? -0.731 -31.006 36.715 1.00 51.18 193 GLU A N 1
ATOM 3149 C CA . GLU A 1 193 ? -1.182 -30.788 38.088 1.00 61.49 193 GLU A CA 1
ATOM 3150 C C . GLU A 1 193 ? -1.553 -32.112 38.756 1.00 62.47 193 GLU A C 1
ATOM 3151 O O . GLU A 1 193 ? -1.164 -32.376 39.893 1.00 64.66 193 GLU A O 1
ATOM 3164 N N . ALA A 1 194 ? -2.306 -32.943 38.043 1.00 62.11 194 ALA A N 1
ATOM 3165 C CA . ALA A 1 194 ? -2.706 -34.246 38.560 1.00 63.39 194 ALA A CA 1
ATOM 3166 C C . ALA A 1 194 ? -1.497 -35.159 38.738 1.00 64.58 194 ALA A C 1
ATOM 3167 O O . ALA A 1 194 ? -1.418 -35.917 39.705 1.00 66.87 194 ALA A O 1
ATOM 3174 N N . GLU A 1 195 ? -0.557 -35.078 37.802 1.00 61.94 195 GLU A N 1
ATOM 3175 C CA . GLU A 1 195 ? 0.653 -35.888 37.855 1.00 62.66 195 GLU A CA 1
ATOM 3176 C C . GLU A 1 195 ? 1.499 -35.573 39.088 1.00 63.82 195 GLU A C 1
ATOM 3177 O O . GLU A 1 195 ? 2.106 -36.471 39.670 1.00 65.36 195 GLU A O 1
ATOM 3189 N N . GLU A 1 196 ? 1.555 -34.301 39.471 1.00 62.93 196 GLU A N 1
ATOM 3190 C CA . GLU A 1 196 ? 2.400 -33.881 40.589 1.00 66.66 196 GLU A CA 1
ATOM 3191 C C . GLU A 1 196 ? 1.678 -34.036 41.919 1.00 70.74 196 GLU A C 1
ATOM 3192 O O . GLU A 1 196 ? 2.236 -33.756 42.976 1.00 71.31 196 GLU A O 1
ATOM 3204 N N . SER A 1 197 ? 0.433 -34.489 41.853 1.00 63.91 197 SER A N 1
ATOM 3205 C CA . SER A 1 197 ? -0.366 -34.739 43.042 1.00 73.41 197 SER A CA 1
ATOM 3206 C C . SER A 1 197 ? -0.369 -36.229 43.376 1.00 80.42 197 SER A C 1
ATOM 3207 O O . SER A 1 197 ? -0.094 -37.066 42.516 1.00 80.41 197 SER A O 1
ATOM 3215 N N . GLY A 1 198 ? -0.671 -36.552 44.628 1.00 86.67 198 GLY A N 1
ATOM 3216 C CA . GLY A 1 198 ? -0.784 -37.934 45.058 1.00 89.33 198 GLY A CA 1
ATOM 3217 C C . GLY A 1 198 ? -2.223 -38.296 45.369 1.00 89.85 198 GLY A C 1
ATOM 3218 O O . GLY A 1 198 ? -2.492 -39.298 46.027 1.00 96.19 198 GLY A O 1
ATOM 3222 N N A ASP A 1 199 ? -3.148 -37.476 44.879 0.71 82.93 199 ASP A N 1
ATOM 3223 N N B ASP A 1 199 ? -3.157 -37.473 44.900 0.29 82.98 199 ASP A N 1
ATOM 3224 C CA A ASP A 1 199 ? -4.565 -37.639 45.170 0.71 82.09 199 ASP A CA 1
ATOM 3225 C CA B ASP A 1 199 ? -4.574 -37.702 45.154 0.29 82.94 199 ASP A CA 1
ATOM 3226 C C A ASP A 1 199 ? -5.261 -38.417 44.053 0.71 83.79 199 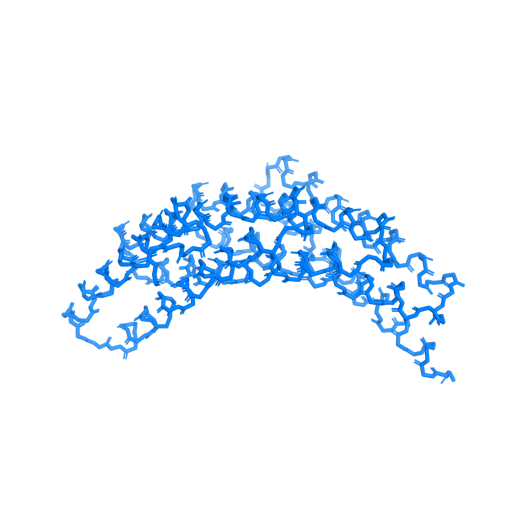ASP A C 1
ATOM 3227 C C B ASP A 1 199 ? -5.184 -38.578 44.060 0.29 83.92 199 ASP A C 1
ATOM 3228 O O A ASP A 1 199 ? -5.270 -37.970 42.908 0.71 81.16 199 ASP A O 1
ATOM 3229 O O B ASP A 1 199 ? -4.962 -38.327 42.875 0.29 80.88 199 ASP A O 1
ATOM 3246 N N A PRO A 1 200 ? -5.837 -39.591 44.375 0.71 87.63 200 PRO A N 1
ATOM 3247 N N B PRO A 1 200 ? -5.952 -39.611 44.446 0.29 87.64 200 PRO A N 1
ATOM 3248 C CA A PRO A 1 200 ? -6.581 -40.329 43.346 0.71 91.80 200 PRO A CA 1
ATOM 3249 C CA B PRO A 1 200 ? -6.642 -40.386 43.408 0.29 91.66 200 PRO A CA 1
ATOM 3250 C C A PRO A 1 200 ? -7.735 -39.523 42.749 0.71 97.75 200 PRO A C 1
ATOM 3251 C C B PRO A 1 200 ? -7.812 -39.616 42.800 0.29 97.91 200 PRO A C 1
ATOM 3252 O O A PRO A 1 200 ? -8.049 -39.684 41.568 0.71 97.27 200 PRO A O 1
ATOM 3253 O O B PRO A 1 200 ? -8.210 -39.885 41.666 0.29 97.64 200 PRO A O 1
ATOM 3274 N N . GLU A 1 201 ? -8.353 -38.667 43.557 1.00 112.05 201 GLU A N 1
ATOM 3275 C CA . GLU A 1 201 ? -9.460 -37.841 43.084 1.00 132.34 201 GLU A CA 1
ATOM 3276 C C . GLU A 1 201 ? -9.000 -36.864 42.005 1.00 131.71 201 GLU A C 1
ATOM 3277 O O . GLU A 1 201 ? -9.774 -36.494 41.122 1.00 134.05 201 GLU A O 1
ATOM 3290 N N . LYS A 1 202 ? -7.740 -36.449 42.081 1.00 124.88 202 LYS A N 1
ATOM 3291 C CA . LYS A 1 202 ? -7.171 -35.539 41.092 1.00 117.29 202 LYS A CA 1
ATOM 3292 C C . LYS A 1 202 ? -6.946 -36.260 39.758 1.00 105.47 202 LYS A C 1
ATOM 3293 O O . LYS A 1 202 ? -6.899 -35.627 38.703 1.00 106.46 202 LYS A O 1
ATOM 3312 N N A ARG A 1 203 ? -6.825 -37.585 39.807 0.56 100.26 203 ARG A N 1
ATOM 3313 N N B ARG A 1 203 ? -6.792 -37.579 39.825 0.44 100.25 203 ARG A N 1
ATOM 3314 C CA A ARG A 1 203 ? -6.615 -38.380 38.597 0.56 95.46 203 ARG A CA 1
ATOM 3315 C CA B ARG A 1 203 ? -6.629 -38.401 38.632 0.44 95.07 203 ARG A CA 1
ATOM 3316 C C A ARG A 1 203 ? -7.919 -38.599 37.827 0.56 95.09 203 ARG A C 1
ATOM 3317 C C B ARG A 1 203 ? -7.934 -38.466 37.852 0.44 95.08 203 ARG A C 1
ATOM 3318 O O A ARG A 1 203 ? -7.926 -38.606 36.598 0.56 93.73 203 ARG A O 1
ATOM 3319 O O B ARG A 1 203 ? -7.959 -38.228 36.644 0.44 93.69 203 ARG A O 1
ATOM 3360 N N . GLU A 1 204 ? -9.015 -38.797 38.550 1.00 91.63 204 GLU A N 1
ATOM 3361 C CA . GLU A 1 204 ? -10.334 -38.865 37.932 1.00 90.93 204 GLU A CA 1
ATOM 3362 C C . GLU A 1 204 ? -10.692 -37.489 37.381 1.00 86.97 204 GLU A C 1
ATOM 3363 O O . GLU A 1 204 ? -11.338 -37.374 36.343 1.00 83.99 204 GLU A O 1
ATOM 3376 N N . LYS A 1 205 ? -10.261 -36.449 38.087 1.00 93.37 205 L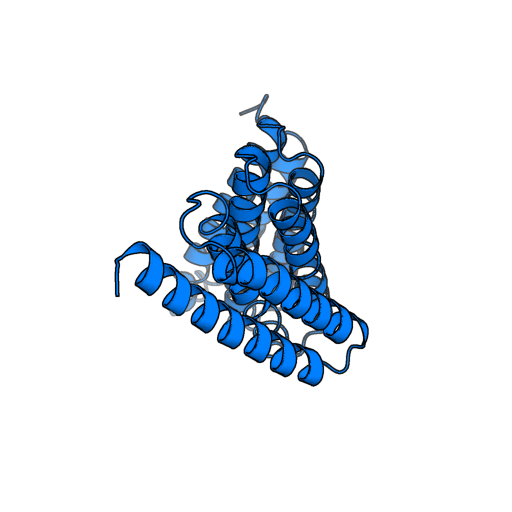YS A N 1
ATOM 3377 C CA . LYS A 1 205 ? -10.449 -35.079 37.632 1.00 92.89 205 LYS A CA 1
ATOM 3378 C C . LYS A 1 205 ? -9.754 -34.875 36.290 1.00 85.31 205 LYS A C 1
ATOM 3379 O O . LYS A 1 205 ? -10.282 -34.206 35.402 1.00 87.62 205 LYS A O 1
ATOM 3398 N N A ALA A 1 206 ? -8.599 -35.520 36.131 0.67 76.56 206 ALA A N 1
ATOM 3399 N N B ALA A 1 206 ? -8.539 -35.398 36.174 0.33 76.54 206 ALA A N 1
ATOM 3400 C CA A ALA A 1 206 ? -7.815 -35.429 34.903 0.67 70.91 206 ALA A CA 1
ATOM 3401 C CA B ALA A 1 206 ? -7.745 -35.211 34.968 0.33 71.73 206 ALA A CA 1
ATOM 3402 C C A ALA A 1 206 ? -8.570 -35.962 33.686 0.67 64.69 206 ALA A C 1
ATOM 3403 C C B ALA A 1 206 ? -8.446 -35.862 33.787 0.33 65.53 206 ALA A C 1
ATOM 3404 O O A ALA A 1 206 ? -8.648 -35.279 32.667 0.67 64.17 206 ALA A O 1
ATOM 3405 O O B ALA A 1 206 ? -8.471 -35.321 32.683 0.33 64.00 206 ALA A O 1
ATOM 3418 N N A ARG A 1 207 ? -9.099 -37.182 33.784 0.67 59.70 207 ARG A N 1
ATOM 3419 N N B ARG A 1 207 ? -9.016 -37.033 34.041 0.33 60.89 207 ARG A N 1
ATOM 3420 C CA A ARG A 1 207 ? -9.927 -37.752 32.717 0.67 54.67 207 ARG A CA 1
ATOM 3421 C CA B ARG A 1 207 ? -9.794 -37.760 33.051 0.33 56.02 207 ARG A CA 1
ATOM 3422 C C A ARG A 1 207 ? -10.955 -36.737 32.245 0.67 52.76 207 ARG A C 1
ATOM 3423 C C B ARG A 1 207 ? -10.934 -36.899 32.507 0.33 53.51 207 ARG A C 1
ATOM 3424 O O A ARG A 1 207 ? -11.066 -36.452 31.054 0.67 50.60 207 ARG A O 1
ATOM 3425 O O B ARG A 1 207 ? -11.224 -36.922 31.311 0.33 51.16 207 ARG A O 1
ATOM 3466 N N A GLU A 1 208 ? -11.694 -36.188 33.202 0.67 55.61 208 GLU A N 1
ATOM 3467 N N B GLU A 1 208 ? -11.568 -36.137 33.393 0.33 55.27 208 GLU A N 1
ATOM 3468 C CA A GLU A 1 208 ? -12.751 -35.234 32.910 0.67 58.41 208 GLU A CA 1
ATOM 3469 C CA B GLU A 1 208 ? -12.681 -35.273 33.013 0.33 59.02 208 GLU A CA 1
ATOM 3470 C C A GLU A 1 208 ? -12.198 -33.940 32.322 0.67 56.02 208 GLU A C 1
ATOM 3471 C C B GLU A 1 208 ? -12.181 -33.997 32.337 0.33 56.29 208 GLU A C 1
ATOM 3472 O O A GLU A 1 208 ? -12.826 -33.336 31.458 0.67 55.14 208 GLU A O 1
ATOM 3473 O O B GLU A 1 208 ? -12.831 -33.462 31.442 0.33 55.16 208 GLU A O 1
ATOM 3496 N N . ARG A 1 209 ? -11.023 -33.515 32.776 1.00 57.73 209 ARG A N 1
ATOM 3497 C CA . ARG A 1 209 ? -10.418 -32.312 32.219 1.00 61.69 209 ARG A CA 1
ATOM 3498 C C . ARG A 1 209 ? -10.032 -32.521 30.755 1.00 53.20 209 ARG A C 1
ATOM 3499 O O . ARG A 1 209 ? -10.224 -31.635 29.920 1.00 51.42 209 ARG A O 1
ATOM 3521 N N . VAL A 1 210 ? -9.490 -33.691 30.440 1.00 48.84 210 VAL A N 1
ATOM 3522 C CA . VAL A 1 210 ? -9.140 -33.984 29.061 1.00 43.96 210 VAL A CA 1
ATOM 3523 C C . VAL A 1 210 ? -10.441 -34.136 28.268 1.00 42.25 210 VAL A C 1
ATOM 3524 O O . VAL A 1 210 ? -10.528 -33.684 27.130 1.00 40.57 210 VAL A O 1
ATOM 3537 N N . ARG A 1 211 ? -11.463 -34.728 28.879 1.00 42.36 211 ARG A N 1
ATOM 3538 C CA . ARG A 1 211 ? -12.741 -34.882 28.197 1.00 44.68 211 ARG A CA 1
ATOM 3539 C C . ARG A 1 211 ? -13.321 -33.502 27.852 1.00 43.91 211 ARG A C 1
ATOM 3540 O O . ARG A 1 211 ? -13.857 -33.307 26.760 1.00 42.81 211 ARG A O 1
ATOM 3561 N N . GLU A 1 212 ? -13.196 -32.544 28.768 1.00 46.39 212 GLU A N 1
ATOM 3562 C CA . GLU A 1 212 ? -13.710 -31.195 28.525 1.00 49.83 212 GLU A CA 1
ATOM 3563 C C . GLU A 1 212 ? -12.933 -30.489 27.414 1.00 45.04 212 GLU A C 1
ATOM 3564 O O . GLU A 1 212 ? -13.505 -29.713 26.648 1.00 44.47 212 GLU A O 1
ATOM 3576 N N . ALA A 1 213 ? -11.634 -30.759 27.318 1.00 42.85 213 ALA A N 1
ATOM 3577 C CA . ALA A 1 213 ? -10.836 -30.218 26.229 1.00 40.20 213 ALA A CA 1
ATOM 3578 C C . ALA A 1 213 ? -11.305 -30.796 24.896 1.00 38.35 213 ALA A C 1
ATOM 3579 O O . ALA A 1 213 ? -11.372 -30.089 23.888 1.00 38.14 213 ALA A O 1
ATOM 3586 N N . VAL A 1 214 ? -11.618 -32.089 24.882 1.00 35.39 214 VAL A N 1
ATOM 3587 C CA . VAL A 1 214 ? -12.125 -32.715 23.661 1.00 35.28 214 VAL A CA 1
ATOM 3588 C C . VAL A 1 214 ? -13.462 -32.085 23.265 1.00 36.40 214 VAL A C 1
ATOM 3589 O O . VAL A 1 214 ? -13.678 -31.763 22.102 1.00 36.01 214 VAL A O 1
ATOM 3602 N N . GLU A 1 215 ? -14.356 -31.913 24.229 1.00 37.91 215 GLU A N 1
ATOM 3603 C CA . GLU A 1 215 ? -15.665 -31.322 23.944 1.00 39.25 215 GLU A CA 1
ATOM 3604 C C . GLU A 1 215 ? -15.527 -29.881 23.446 1.00 38.79 215 GLU A C 1
ATOM 3605 O O . GLU A 1 215 ? -16.259 -29.459 22.551 1.00 39.14 215 GLU A O 1
ATOM 3617 N N . ARG A 1 216 ? -14.585 -29.133 24.018 1.00 38.87 216 ARG A N 1
ATOM 3618 C CA . ARG A 1 216 ? -14.303 -27.775 23.555 1.00 38.75 216 ARG A CA 1
ATOM 3619 C C . ARG A 1 216 ? -13.826 -27.787 22.100 1.00 36.49 216 ARG A C 1
ATOM 3620 O O . ARG A 1 216 ? -14.323 -27.026 21.277 1.00 36.83 216 ARG A O 1
ATOM 3641 N N . ALA A 1 217 ? -12.879 -28.663 21.774 1.00 35.10 217 ALA A N 1
ATOM 3642 C CA . ALA A 1 217 ? -12.358 -28.735 20.410 1.00 33.93 217 ALA A CA 1
ATOM 3643 C C . ALA A 1 217 ? -13.444 -29.153 19.419 1.00 34.58 217 ALA A C 1
ATOM 3644 O O . ALA A 1 217 ? -13.476 -28.676 18.289 1.00 34.22 217 ALA A O 1
ATOM 3651 N N . GLU A 1 218 ? -14.330 -30.047 19.840 1.00 35.63 218 GLU A N 1
ATOM 3652 C CA . GLU A 1 218 ? -15.442 -30.463 18.991 1.00 36.43 218 GLU A CA 1
ATOM 3653 C C . GLU A 1 218 ? -16.398 -29.287 18.728 1.00 37.40 218 GLU A C 1
ATOM 3654 O O . GLU A 1 218 ? -16.882 -29.105 17.611 1.00 37.49 218 GLU A O 1
ATOM 3666 N N . GLU A 1 219 ? -16.652 -28.488 19.758 1.00 38.22 219 GLU A N 1
ATOM 3667 C CA . GLU A 1 219 ? -17.522 -27.317 19.622 1.00 39.48 219 GLU A CA 1
ATOM 3668 C C . GLU A 1 219 ? -16.949 -26.308 18.642 1.00 38.40 219 GLU A C 1
ATOM 3669 O O . GLU A 1 219 ? -17.664 -25.741 17.818 1.00 38.98 219 GLU A O 1
ATOM 3681 N N . VAL A 1 220 ? -15.646 -26.084 18.758 1.00 37.05 220 VAL A N 1
ATOM 3682 C CA . VAL A 1 220 ? -14.942 -25.148 17.892 1.00 36.16 220 VAL A CA 1
ATOM 3683 C C . VAL A 1 220 ? -15.041 -25.582 16.437 1.00 35.63 220 VAL A C 1
ATOM 3684 O O . VAL A 1 220 ? -15.249 -24.760 15.565 1.00 35.77 220 VAL A O 1
ATOM 3697 N N . GLN A 1 221 ? -14.901 -26.872 16.158 1.00 35.46 221 GLN A N 1
ATOM 3698 C CA . GLN A 1 221 ? -14.946 -27.309 14.765 1.00 37.22 221 GLN A CA 1
ATOM 3699 C C . GLN A 1 221 ? -16.360 -27.201 14.202 1.00 36.35 221 GLN A C 1
ATOM 3700 O O . GLN A 1 221 ? -16.535 -27.073 12.996 1.00 36.71 221 GLN A O 1
ATOM 3714 N N . ARG A 1 222 ? -17.364 -27.227 15.070 1.00 37.35 222 ARG A N 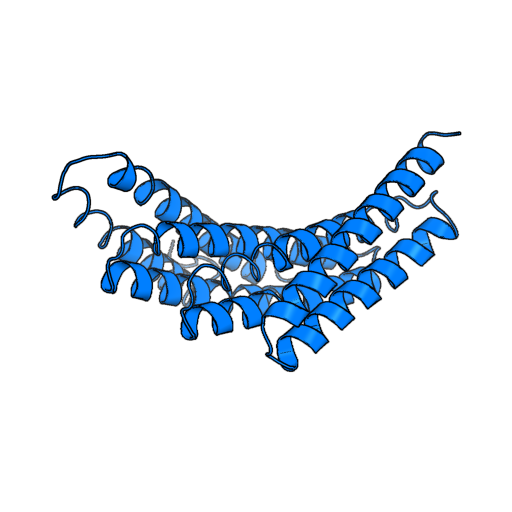1
ATOM 3715 C CA . ARG A 1 222 ? -18.748 -27.050 14.632 1.00 38.77 222 ARG A CA 1
ATOM 3716 C C . ARG A 1 222 ? -19.097 -25.575 14.465 1.00 39.40 222 ARG A C 1
ATOM 3717 O O . ARG A 1 222 ? -19.942 -25.231 13.649 1.00 40.21 222 ARG A O 1
ATOM 3738 N N . ASP A 1 223 ? -18.443 -24.717 15.244 1.00 39.14 223 ASP A N 1
ATOM 3739 C CA . ASP A 1 223 ? -18.685 -23.269 15.214 1.00 39.86 223 ASP A CA 1
ATOM 3740 C C . ASP A 1 223 ? -17.346 -22.530 15.201 1.00 38.88 223 ASP A C 1
ATOM 3741 O O . ASP A 1 223 ? -16.975 -21.899 16.186 1.00 39.06 223 ASP A O 1
ATOM 3750 N N . PRO A 1 224 ? -16.606 -22.622 14.090 1.00 39.62 224 PRO A N 1
ATOM 3751 C CA . PRO A 1 224 ? -15.213 -22.152 14.117 1.00 41.74 224 PRO A CA 1
ATOM 3752 C C . PRO A 1 224 ? -15.080 -20.646 14.327 1.00 45.73 224 PRO A C 1
ATOM 3753 O O . PRO A 1 224 ? -14.066 -20.224 14.871 1.00 45.98 224 PRO A O 1
ATOM 3764 N N . SER A 1 225 ? -16.088 -19.866 13.943 1.00 50.54 225 SER A N 1
ATOM 3765 C CA . SER A 1 225 ? -16.038 -18.414 14.119 1.00 53.09 225 SER A CA 1
ATOM 3766 C C . SER A 1 225 ? -16.509 -17.974 15.500 1.00 53.86 225 SER A C 1
ATOM 3767 O O . SER A 1 225 ? -16.486 -16.783 15.816 1.00 55.93 225 SER A O 1
ATOM 3775 N N . GLY A 1 226 ? -16.937 -18.930 16.321 1.00 51.30 226 GLY A N 1
ATOM 3776 C CA . GLY A 1 226 ? -17.495 -18.615 17.624 1.00 50.07 226 GLY A CA 1
ATOM 3777 C C . GLY A 1 226 ? -18.728 -17.724 17.541 1.00 50.55 226 GLY A C 1
ATOM 3778 O O . GLY A 1 226 ? -18.985 -16.921 18.438 1.00 52.34 226 GLY A O 1
ATOM 3782 N N . TRP A 1 227 ? -19.497 -17.874 16.467 1.00 48.73 227 TRP A N 1
ATOM 3783 C CA . TRP A 1 227 ? -20.762 -17.153 16.306 1.00 51.15 227 TRP A CA 1
ATOM 3784 C C . TRP A 1 227 ? -21.637 -17.268 17.552 1.00 54.39 227 TRP A C 1
ATOM 3785 O O . TRP A 1 227 ? -22.377 -16.343 17.890 1.00 57.13 227 TRP A O 1
ATOM 3806 N N . LEU A 1 228 ? -21.531 -18.398 18.243 1.00 54.63 228 LEU A N 1
ATOM 3807 C CA . LEU A 1 228 ? -22.403 -18.696 19.375 1.00 59.13 228 LEU A CA 1
ATOM 3808 C C . LEU A 1 228 ? -21.731 -18.438 20.733 1.00 62.92 228 LEU A C 1
ATOM 3809 O O . LEU A 1 228 ? -22.272 -18.809 21.773 1.00 64.77 228 LEU A O 1
ATOM 3825 N N . GLU A 1 229 ? -20.576 -17.777 20.721 1.00 64.82 229 GLU A N 1
ATOM 3826 C CA . GLU A 1 229 ? -19.774 -17.602 21.935 1.00 67.68 229 GLU A CA 1
ATO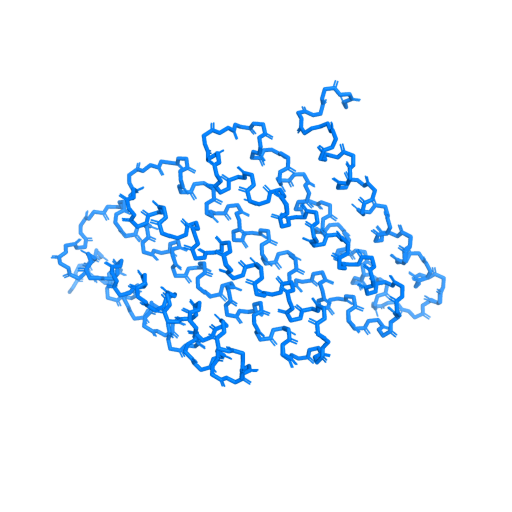M 3827 C C . GLU A 1 229 ? -19.661 -16.139 22.363 1.00 72.58 229 GLU A C 1
ATOM 3828 O O . GLU A 1 229 ? -20.121 -15.241 21.663 1.00 75.69 229 GLU A O 1
#